Protein AF-0000000078757354 (afdb_homodimer)

Secondary structure (DSSP, 8-state):
---EEEEPHHHHHHHHTT-BSSPP-SSEEEEEHHHHHHHHT-TT--HHHHHHHHHHHTTSEEEP--HHHHHHHHHHHHHS---HHHHHHHHHHHHTT-EEE---HHHHHT-SS-EE---B-----/---EEEEPHHHHHHHHTT-BSSPP-SSEEEEEHHHHHHHHT-TT--HHHHHHHHHHHTTSEEEP--HHHHHHHHHHHHHS---HHHHHHHHHHHHTT-EEE---HHHHHT-SS-EE---B-----

Structure (mmCIF, N/CA/C/O backbone):
data_AF-0000000078757354-model_v1
#
loop_
_entity.id
_entity.type
_entity.pdbx_description
1 polymer 'PilT protein domain protein'
#
loop_
_atom_site.group_PDB
_atom_site.id
_atom_site.type_symbol
_atom_site.label_atom_id
_atom_site.label_alt_id
_atom_site.label_comp_id
_atom_site.label_asym_id
_atom_site.label_entity_id
_atom_site.label_seq_id
_atom_site.pdbx_PDB_ins_code
_atom_site.Cartn_x
_atom_site.Cartn_y
_atom_site.Cartn_z
_atom_site.occupancy
_atom_site.B_iso_or_equiv
_atom_site.auth_seq_id
_atom_site.auth_comp_id
_atom_site.auth_asym_id
_atom_site.auth_atom_id
_atom_site.pdbx_PDB_model_num
ATOM 1 N N . MET A 1 1 ? 14.766 -28.484 -2.125 1 50.84 1 MET A N 1
ATOM 2 C CA . MET A 1 1 ? 14.828 -27.156 -1.515 1 50.84 1 MET A CA 1
ATOM 3 C C . MET A 1 1 ? 13.492 -26.438 -1.641 1 50.84 1 MET A C 1
ATOM 5 O O . MET A 1 1 ? 12.945 -26.328 -2.74 1 50.84 1 MET A O 1
ATOM 9 N N . VAL A 1 2 ? 12.758 -26.375 -0.599 1 61.09 2 VAL A N 1
ATOM 10 C CA . VAL A 1 2 ? 11.391 -25.875 -0.657 1 61.09 2 VAL A CA 1
ATOM 11 C C . VAL A 1 2 ? 11.391 -24.422 -1.157 1 61.09 2 VAL A C 1
ATOM 13 O O . VAL A 1 2 ? 12.094 -23.578 -0.611 1 61.09 2 VAL A O 1
ATOM 16 N N . VAL A 1 3 ? 10.93 -24.359 -2.311 1 76.88 3 VAL A N 1
ATOM 17 C CA . VAL A 1 3 ? 10.922 -23.031 -2.939 1 76.88 3 VAL A CA 1
ATOM 18 C C . VAL A 1 3 ? 9.781 -22.203 -2.367 1 76.88 3 VAL A C 1
ATOM 20 O O . VAL A 1 3 ? 8.648 -22.672 -2.25 1 76.88 3 VAL A O 1
ATOM 23 N N . ASN A 1 4 ? 10.164 -21.156 -1.738 1 91.75 4 ASN A N 1
ATOM 24 C CA . ASN A 1 4 ? 9.156 -20.188 -1.33 1 91.75 4 ASN A CA 1
ATOM 25 C C . ASN A 1 4 ? 8.656 -19.375 -2.514 1 91.75 4 ASN A C 1
ATOM 27 O O . ASN A 1 4 ? 9.453 -18.781 -3.244 1 91.75 4 ASN A O 1
ATOM 31 N N . ASN A 1 5 ? 7.332 -19.438 -2.676 1 93.75 5 ASN A N 1
ATOM 32 C CA . ASN A 1 5 ? 6.723 -18.734 -3.801 1 93.75 5 ASN A CA 1
ATOM 33 C C . ASN A 1 5 ? 5.785 -17.641 -3.328 1 93.75 5 ASN A C 1
ATOM 35 O O . ASN A 1 5 ? 4.934 -17.859 -2.467 1 93.75 5 ASN A O 1
ATOM 39 N N . LEU A 1 6 ? 5.996 -16.469 -3.812 1 96.19 6 LEU A N 1
ATOM 40 C CA . LEU A 1 6 ? 5.062 -15.383 -3.561 1 96.19 6 LEU A CA 1
ATOM 41 C C . LEU A 1 6 ? 4.18 -15.133 -4.777 1 96.19 6 LEU A C 1
ATOM 43 O O . LEU A 1 6 ? 4.684 -14.898 -5.879 1 96.19 6 LEU A O 1
ATOM 47 N N . LYS A 1 7 ? 2.898 -15.242 -4.535 1 95.06 7 LYS A N 1
ATOM 48 C CA . LYS A 1 7 ? 1.962 -15 -5.629 1 95.06 7 LYS A CA 1
ATOM 49 C C . LYS A 1 7 ? 1.65 -13.508 -5.77 1 95.06 7 LYS A C 1
ATOM 51 O O . LYS A 1 7 ? 1.29 -12.852 -4.793 1 95.06 7 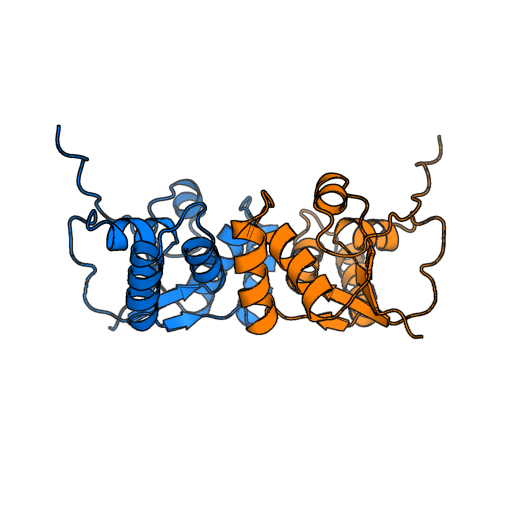LYS A O 1
ATOM 56 N N . ASP A 1 8 ? 1.853 -13.039 -6.973 1 94.38 8 ASP A N 1
ATOM 57 C CA . ASP A 1 8 ? 1.337 -11.703 -7.277 1 94.38 8 ASP A CA 1
ATOM 58 C C . ASP A 1 8 ? -0.188 -11.711 -7.355 1 94.38 8 ASP A C 1
ATOM 60 O O . ASP A 1 8 ? -0.805 -12.773 -7.449 1 94.38 8 ASP A O 1
ATOM 64 N N . THR A 1 9 ? -0.781 -10.617 -7.273 1 92.75 9 THR A N 1
ATOM 65 C CA . THR A 1 9 ? -2.232 -10.477 -7.234 1 92.75 9 THR A CA 1
ATOM 66 C C . THR A 1 9 ? -2.869 -11.125 -8.461 1 92.75 9 THR A C 1
ATOM 68 O O . THR A 1 9 ? -3.834 -11.883 -8.344 1 92.75 9 THR A O 1
ATOM 71 N N . ASN A 1 10 ? -2.271 -10.922 -9.633 1 86.62 10 ASN A N 1
ATOM 72 C CA . ASN A 1 10 ? -2.812 -11.477 -10.867 1 86.62 10 ASN A CA 1
ATOM 73 C C . ASN A 1 10 ? -2.816 -13 -10.844 1 86.62 10 ASN A C 1
ATOM 75 O O . ASN A 1 10 ? -3.77 -13.625 -11.305 1 86.62 10 ASN A O 1
ATOM 79 N N . ILE A 1 11 ? -1.773 -13.562 -10.32 1 90.31 11 ILE A N 1
ATOM 80 C CA . ILE A 1 11 ? -1.651 -15.016 -10.273 1 90.31 11 ILE A CA 1
ATOM 81 C C . ILE A 1 11 ? -2.709 -15.594 -9.336 1 90.31 11 ILE A C 1
ATOM 83 O O . ILE A 1 11 ? -3.318 -16.625 -9.633 1 90.31 11 ILE A O 1
ATOM 87 N N . ALA A 1 12 ? -2.926 -14.945 -8.219 1 90.5 12 ALA A N 1
ATOM 88 C CA . ALA A 1 12 ? -3.971 -15.375 -7.293 1 90.5 12 ALA A CA 1
ATOM 89 C C . ALA A 1 12 ? -5.344 -15.328 -7.953 1 90.5 12 ALA A C 1
ATOM 91 O O . ALA A 1 12 ? -6.16 -16.234 -7.77 1 90.5 12 ALA A O 1
ATOM 92 N N . ILE A 1 13 ? -5.613 -14.359 -8.742 1 86.75 13 ILE A N 1
ATOM 93 C CA . ILE A 1 13 ? -6.883 -14.203 -9.445 1 86.75 13 ILE A CA 1
ATOM 94 C C . ILE A 1 13 ? -7.055 -15.328 -10.461 1 86.75 13 ILE A C 1
ATOM 96 O O . ILE A 1 13 ? -8.117 -15.945 -10.539 1 86.75 13 ILE A O 1
ATOM 100 N N . TYR A 1 14 ? -5.992 -15.562 -11.242 1 86 14 TYR A N 1
ATOM 101 C CA . TYR A 1 14 ? -6.047 -16.641 -12.234 1 86 14 TYR A CA 1
ATOM 102 C C . TYR A 1 14 ? -6.324 -17.984 -11.562 1 86 14 TYR A C 1
ATOM 104 O O . TYR A 1 14 ? -7.062 -18.812 -12.102 1 86 14 TYR A O 1
ATOM 112 N N . GLN A 1 15 ? -5.723 -18.141 -10.398 1 86.25 15 GLN A N 1
ATOM 113 C CA . GLN A 1 15 ? -5.941 -19.375 -9.648 1 86.25 15 GLN A CA 1
ATOM 114 C C . GLN A 1 15 ? -7.398 -19.5 -9.211 1 86.25 15 GLN A C 1
ATOM 116 O O . GLN A 1 15 ? -7.996 -20.562 -9.32 1 86.25 15 GLN A O 1
ATOM 121 N N . LEU A 1 16 ? -7.949 -18.469 -8.805 1 85.75 16 LEU A N 1
ATOM 122 C CA . LEU A 1 16 ? -9.336 -18.453 -8.367 1 85.75 16 LEU A CA 1
ATOM 123 C C . LEU A 1 16 ? -10.281 -18.75 -9.531 1 85.75 16 LEU A C 1
ATOM 125 O O . LEU A 1 16 ? -11.328 -19.375 -9.344 1 85.75 16 LEU A O 1
ATOM 129 N N . GLN A 1 17 ? -9.852 -18.312 -10.711 1 83.75 17 GLN A N 1
ATOM 130 C CA . GLN A 1 17 ? -10.688 -18.5 -11.891 1 83.75 17 GLN A CA 1
ATOM 131 C C . GLN A 1 17 ? -10.383 -19.828 -12.57 1 83.75 17 GLN A C 1
ATOM 133 O O . GLN A 1 17 ? -10.914 -20.125 -13.648 1 83.75 17 GLN A O 1
ATOM 138 N N . ASN A 1 18 ? -9.523 -20.531 -11.992 1 83.62 18 ASN A N 1
ATOM 139 C CA . ASN A 1 18 ? -9.117 -21.812 -12.555 1 83.62 18 ASN A CA 1
ATOM 140 C C . ASN A 1 18 ? -8.555 -21.641 -13.969 1 83.62 18 ASN A C 1
ATOM 142 O O . ASN A 1 18 ? -8.906 -22.406 -14.867 1 83.62 18 ASN A O 1
ATOM 146 N N . ARG A 1 19 ? -7.812 -20.625 -14.086 1 83.19 19 ARG A N 1
ATOM 147 C CA . ARG A 1 19 ? -7.27 -20.312 -15.406 1 83.19 19 ARG A CA 1
ATOM 148 C C . ARG A 1 19 ? -5.793 -20.688 -15.492 1 83.19 19 ARG A C 1
ATOM 150 O O . ARG A 1 19 ? -5.188 -20.594 -16.562 1 83.19 19 ARG A O 1
ATOM 157 N N . LEU A 1 20 ? -5.25 -21.047 -14.406 1 82.81 20 LEU A N 1
ATOM 158 C CA . LEU A 1 20 ? -3.848 -21.453 -14.453 1 82.81 20 LEU A CA 1
ATOM 159 C C . LEU A 1 20 ? -3.701 -22.828 -15.094 1 82.81 20 LEU A C 1
ATOM 161 O O . LEU A 1 20 ? -4.465 -23.734 -14.781 1 82.81 20 LEU A O 1
ATOM 165 N N . VAL A 1 21 ? -2.855 -22.922 -16.141 1 75.56 21 VAL A N 1
ATOM 166 C CA . VAL A 1 21 ? -2.676 -24.172 -16.875 1 75.56 21 VAL A CA 1
ATOM 167 C C . VAL A 1 21 ? -2.045 -25.219 -15.977 1 75.56 21 VAL A C 1
ATOM 169 O O . VAL A 1 21 ? -2.504 -26.359 -15.93 1 75.56 21 VAL A O 1
ATOM 172 N N . ASN A 1 22 ? -0.796 -24.891 -15.422 1 66.25 22 ASN A N 1
ATOM 173 C CA . ASN A 1 22 ? -0.112 -25.859 -14.57 1 66.25 22 ASN A CA 1
ATOM 174 C C . ASN A 1 22 ? -0.31 -25.547 -13.094 1 66.25 22 ASN A C 1
ATOM 176 O O . ASN A 1 22 ? -0.393 -24.375 -12.703 1 66.25 22 ASN A O 1
ATOM 180 N N . GLN A 1 23 ? -0.557 -26.688 -12.461 1 63.66 23 GLN A N 1
ATOM 181 C CA . GLN A 1 23 ? -0.598 -26.531 -11.016 1 63.66 23 GLN A CA 1
ATOM 182 C C . GLN A 1 23 ? 0.731 -26.016 -10.477 1 63.66 23 GLN A C 1
ATOM 184 O O . GLN A 1 23 ? 1.795 -26.344 -11 1 63.66 23 GLN A O 1
ATOM 189 N N . LEU A 1 24 ? 0.505 -24.969 -9.719 1 65.56 24 LEU A N 1
ATOM 190 C CA . LEU A 1 24 ? 1.7 -24.422 -9.086 1 65.56 24 LEU A CA 1
ATOM 191 C C . LEU A 1 24 ? 2.488 -25.516 -8.383 1 65.56 24 LEU A C 1
ATOM 193 O O . LEU A 1 24 ? 1.901 -26.453 -7.84 1 65.56 24 LEU A O 1
ATOM 197 N N . SER A 1 25 ? 3.777 -25.656 -8.695 1 65.69 25 SER A N 1
ATOM 198 C CA . SER A 1 25 ? 4.691 -26.656 -8.141 1 65.69 25 SER A CA 1
ATOM 199 C C . SER A 1 25 ? 4.543 -26.766 -6.625 1 65.69 25 SER A C 1
ATOM 201 O O . SER A 1 25 ? 3.896 -25.906 -6.004 1 65.69 25 SER A O 1
ATOM 203 N N . GLU A 1 26 ? 5.16 -27.797 -6.152 1 73.25 26 GLU A N 1
ATOM 204 C CA . GLU A 1 26 ? 5.219 -28.016 -4.711 1 73.25 26 GLU A CA 1
ATOM 205 C C . GLU A 1 26 ? 6.082 -26.969 -4.023 1 73.25 26 GLU A C 1
ATOM 207 O O . GLU A 1 26 ? 7.062 -26.484 -4.598 1 73.25 26 GLU A O 1
ATOM 212 N N . GLY A 1 27 ? 5.574 -26.438 -3.025 1 84.75 27 GLY A N 1
ATOM 213 C CA . GLY A 1 27 ? 6.297 -25.469 -2.211 1 84.75 27 GLY A CA 1
ATOM 214 C C . GLY A 1 27 ? 5.395 -24.672 -1.293 1 84.75 27 GLY A C 1
ATOM 215 O O . GLY A 1 27 ? 4.23 -25.016 -1.101 1 84.75 27 GLY A O 1
ATOM 216 N N . ARG A 1 28 ? 6.043 -23.812 -0.613 1 91.69 28 ARG A N 1
ATOM 217 C CA . ARG A 1 28 ? 5.293 -22.891 0.237 1 91.69 28 ARG A CA 1
ATOM 218 C C . ARG A 1 28 ? 4.84 -21.672 -0.549 1 91.69 28 ARG A C 1
ATOM 220 O O . ARG A 1 28 ? 5.586 -21.141 -1.381 1 91.69 28 ARG A O 1
ATOM 227 N N . TYR A 1 29 ? 3.615 -21.344 -0.333 1 94 29 TYR A N 1
ATOM 228 C CA . TYR A 1 29 ? 3.059 -20.203 -1.062 1 94 29 TYR A CA 1
ATOM 229 C C . TYR A 1 29 ? 2.717 -19.062 -0.114 1 94 29 TYR A C 1
ATOM 231 O O . TYR A 1 29 ? 2.107 -19.281 0.937 1 94 29 TYR A O 1
ATOM 239 N N . PHE A 1 30 ? 3.186 -17.953 -0.524 1 96.5 30 PHE A N 1
ATOM 240 C CA . PHE A 1 30 ? 3.004 -16.734 0.252 1 96.5 30 PHE A CA 1
ATOM 241 C C . PHE A 1 30 ? 2.219 -15.695 -0.544 1 96.5 30 PHE A C 1
ATOM 243 O O . PHE A 1 30 ? 2.127 -15.789 -1.771 1 96.5 30 PHE A O 1
ATOM 250 N N . LEU A 1 31 ? 1.63 -14.797 0.147 1 97.31 31 LEU A N 1
ATOM 251 C CA . LEU A 1 31 ? 0.944 -13.641 -0.415 1 97.31 31 LEU A CA 1
ATOM 252 C C . LEU A 1 31 ? 1.2 -12.398 0.429 1 97.31 31 LEU A C 1
ATOM 254 O O . LEU A 1 31 ? 1.188 -12.461 1.66 1 97.31 31 LEU A O 1
ATOM 258 N N . SER A 1 32 ? 1.496 -11.336 -0.22 1 98.31 32 SER A N 1
ATOM 259 C CA . SER A 1 32 ? 1.657 -10.07 0.487 1 98.31 32 SER A CA 1
ATOM 260 C C . SER A 1 32 ? 0.332 -9.586 1.065 1 98.31 32 SER A C 1
ATOM 262 O O . SER A 1 32 ? -0.72 -9.75 0.444 1 98.31 32 SER A O 1
ATOM 264 N N . VAL A 1 33 ? 0.37 -8.945 2.189 1 98.31 33 VAL A N 1
ATOM 265 C CA . VAL A 1 33 ? -0.819 -8.32 2.764 1 98.31 33 VAL A CA 1
ATOM 266 C C . VAL A 1 33 ? -1.437 -7.355 1.755 1 98.31 33 VAL A C 1
ATOM 268 O O . VAL A 1 33 ? -2.658 -7.195 1.704 1 98.31 33 VAL A O 1
ATOM 271 N N . ILE A 1 34 ? -0.643 -6.789 0.901 1 98.25 34 ILE A N 1
ATOM 272 C CA . ILE A 1 34 ? -1.107 -5.863 -0.129 1 98.25 34 ILE A CA 1
ATOM 273 C C . ILE A 1 34 ? -1.985 -6.609 -1.132 1 98.25 34 ILE A C 1
ATOM 275 O O . ILE A 1 34 ? -3.07 -6.141 -1.484 1 98.25 34 ILE A O 1
ATOM 279 N N . SER A 1 35 ? -1.534 -7.773 -1.567 1 97.56 35 SER A N 1
ATOM 280 C CA . SER A 1 35 ? -2.299 -8.594 -2.5 1 97.56 35 SER A CA 1
ATOM 281 C C . SER A 1 35 ? -3.588 -9.102 -1.859 1 97.56 35 SER A C 1
ATOM 283 O O . SER A 1 35 ? -4.613 -9.219 -2.529 1 97.56 35 SER A O 1
ATOM 285 N N . GLU A 1 36 ? -3.486 -9.445 -0.585 1 97.69 36 GLU A N 1
ATOM 286 C CA . GLU A 1 36 ? -4.688 -9.844 0.141 1 97.69 36 GLU A CA 1
ATOM 287 C C . GLU A 1 36 ? -5.754 -8.758 0.089 1 97.69 36 GLU A C 1
ATOM 289 O O . GLU A 1 36 ? -6.918 -9.031 -0.206 1 97.69 36 GLU A O 1
ATOM 294 N N . ILE A 1 37 ? -5.309 -7.535 0.374 1 97.81 37 ILE A N 1
ATOM 295 C CA . ILE A 1 37 ? -6.227 -6.402 0.359 1 97.81 37 ILE A CA 1
ATOM 296 C C . ILE A 1 37 ? -6.824 -6.242 -1.036 1 97.81 37 ILE A C 1
ATOM 298 O O . ILE A 1 37 ? -8.039 -6.09 -1.182 1 97.81 37 ILE A O 1
ATOM 302 N N . GLU A 1 38 ? -6.016 -6.316 -2.043 1 96.06 38 GLU A N 1
ATOM 303 C CA . GLU A 1 38 ? -6.453 -6.125 -3.422 1 96.06 38 GLU A CA 1
ATOM 304 C C . GLU A 1 38 ? -7.477 -7.18 -3.83 1 96.06 38 GLU A C 1
ATOM 306 O O . GLU A 1 38 ? -8.477 -6.863 -4.477 1 96.06 38 GLU A O 1
ATOM 311 N N . LEU A 1 39 ? -7.246 -8.367 -3.449 1 95.75 39 LEU A N 1
ATOM 312 C CA . LEU A 1 39 ? -8.141 -9.469 -3.805 1 95.75 39 LEU A CA 1
ATOM 313 C C . LEU A 1 39 ? -9.508 -9.289 -3.146 1 95.75 39 LEU A C 1
ATOM 315 O O . LEU A 1 39 ? -10.539 -9.477 -3.791 1 95.75 39 LEU A O 1
ATOM 319 N N . LEU A 1 40 ? -9.461 -8.891 -1.899 1 96.44 40 LEU A N 1
ATOM 320 C CA . LEU A 1 40 ? -10.703 -8.805 -1.134 1 96.44 40 LEU A CA 1
ATOM 321 C C . LEU A 1 40 ? -11.43 -7.496 -1.432 1 96.44 40 LEU A C 1
ATOM 323 O O . LEU A 1 40 ? -12.617 -7.355 -1.109 1 96.44 40 LEU A O 1
ATOM 327 N N . ALA A 1 41 ? -10.703 -6.586 -2.072 1 95.19 41 ALA A N 1
ATOM 328 C CA . ALA A 1 41 ? -11.289 -5.273 -2.338 1 95.19 41 ALA A CA 1
ATOM 329 C C . ALA A 1 41 ? -11.836 -5.191 -3.76 1 95.19 41 ALA A C 1
ATOM 331 O O . ALA A 1 41 ? -12.344 -4.148 -4.18 1 95.19 41 ALA A O 1
ATOM 332 N N . TYR A 1 42 ? -11.773 -6.211 -4.562 1 89.75 42 TYR A N 1
ATOM 333 C CA . TYR A 1 42 ? -12.281 -6.195 -5.93 1 89.75 42 TYR A CA 1
ATOM 334 C C . TYR A 1 42 ? -13.734 -5.738 -5.969 1 89.75 42 TYR A C 1
ATOM 336 O O . TYR A 1 42 ? -14.57 -6.242 -5.215 1 89.75 42 TYR A O 1
ATOM 344 N N . PRO A 1 43 ? -13.906 -4.801 -6.836 1 85.56 43 PRO A N 1
ATOM 345 C CA . PRO A 1 43 ? -15.273 -4.281 -6.895 1 85.56 43 PRO A CA 1
ATOM 346 C C . PRO A 1 43 ? -16.281 -5.32 -7.383 1 85.56 43 PRO A C 1
ATOM 348 O O . PRO A 1 43 ? -15.977 -6.098 -8.289 1 85.56 43 PRO A O 1
ATOM 351 N N . GLY A 1 44 ? -17.453 -5.352 -6.719 1 86.56 44 GLY A N 1
ATOM 352 C CA . GLY A 1 44 ? -18.562 -6.176 -7.188 1 86.56 44 GLY A CA 1
ATOM 353 C C . GLY A 1 44 ? -18.406 -7.637 -6.812 1 86.56 44 GLY A C 1
ATOM 354 O O . GLY A 1 44 ? -19.062 -8.5 -7.398 1 86.56 44 GLY A O 1
ATOM 355 N N . LEU A 1 45 ? -17.594 -7.926 -5.902 1 89.25 45 LEU A N 1
ATOM 356 C CA . LEU A 1 45 ? -17.438 -9.305 -5.453 1 89.25 45 LEU A CA 1
ATOM 357 C C . LEU A 1 45 ? -18.75 -9.852 -4.887 1 89.25 45 LEU A C 1
ATOM 359 O O . LEU A 1 45 ? -19.359 -9.227 -4.016 1 89.25 45 LEU A O 1
ATOM 363 N N . THR A 1 46 ? -19.109 -10.961 -5.457 1 91.81 46 THR A N 1
ATOM 364 C CA . THR A 1 46 ? -20.234 -11.664 -4.875 1 91.81 46 THR A CA 1
ATOM 365 C C . THR A 1 46 ? -19.828 -12.383 -3.588 1 91.81 46 THR A C 1
ATOM 367 O O . THR A 1 46 ? -18.641 -12.531 -3.311 1 91.81 46 THR A O 1
ATOM 370 N N . LYS A 1 47 ? -20.844 -12.742 -2.863 1 93.75 47 LYS A N 1
ATOM 371 C CA . LYS A 1 47 ? -20.562 -13.492 -1.639 1 93.75 47 LYS A CA 1
ATOM 372 C C . LYS A 1 47 ? -19.781 -14.773 -1.938 1 93.75 47 LYS A C 1
ATOM 374 O O . LYS A 1 47 ? -18.875 -15.141 -1.196 1 93.75 47 LYS A O 1
ATOM 379 N N . THR A 1 48 ? -20.141 -15.383 -2.979 1 94.12 48 THR A N 1
ATOM 380 C CA . THR A 1 48 ? -19.484 -16.625 -3.371 1 94.12 48 THR A CA 1
ATOM 381 C C . THR A 1 48 ? -18.031 -16.359 -3.758 1 94.12 48 THR A C 1
ATOM 383 O O . THR A 1 48 ? -17.125 -17.109 -3.357 1 94.12 48 THR A O 1
ATOM 386 N N . GLU A 1 49 ? -17.844 -15.328 -4.508 1 92.12 49 GLU A N 1
ATOM 387 C CA . GLU A 1 49 ? -16.484 -14.969 -4.906 1 92.12 49 GLU A CA 1
ATOM 388 C C . GLU A 1 49 ? -15.617 -14.633 -3.691 1 92.12 49 GLU A C 1
ATOM 390 O O . GLU A 1 49 ? -14.461 -15.039 -3.617 1 92.12 49 GLU A O 1
ATOM 395 N N . GLU A 1 50 ? -16.203 -13.906 -2.807 1 94.25 50 GLU A N 1
ATOM 396 C CA . GLU A 1 50 ? -15.484 -13.547 -1.586 1 94.25 50 GLU A CA 1
ATOM 397 C C . GLU A 1 50 ? -15.102 -14.789 -0.788 1 94.25 50 GLU A C 1
ATOM 399 O O . GLU A 1 50 ? -13.992 -14.883 -0.261 1 94.25 50 GLU A O 1
ATOM 404 N N . GLN A 1 51 ? -16.047 -15.688 -0.718 1 95.12 51 GLN A N 1
ATOM 405 C CA . GLN A 1 51 ? -15.789 -16.938 0.004 1 95.12 51 GLN A CA 1
ATOM 406 C C . GLN A 1 51 ? -14.68 -17.734 -0.667 1 95.12 51 GLN A C 1
ATOM 408 O O . GLN A 1 51 ? -13.836 -18.328 0.011 1 95.12 51 GLN A O 1
ATOM 413 N N . ASN A 1 52 ? -14.695 -17.75 -1.949 1 94.38 52 ASN A N 1
ATOM 414 C CA . ASN A 1 52 ? -13.641 -18.438 -2.693 1 94.38 52 ASN A CA 1
ATOM 415 C C . ASN A 1 52 ? -12.281 -17.797 -2.441 1 94.38 52 ASN A C 1
ATOM 417 O O . ASN A 1 52 ? -11.281 -18.516 -2.297 1 94.38 52 ASN A O 1
ATOM 421 N N . ILE A 1 53 ? -12.289 -16.531 -2.389 1 95.19 53 ILE A N 1
ATOM 422 C CA . ILE A 1 53 ? -11.047 -15.812 -2.117 1 95.19 53 ILE A CA 1
ATOM 423 C C . ILE A 1 53 ? -10.547 -16.156 -0.715 1 95.19 53 ILE A C 1
ATOM 425 O O . ILE A 1 53 ? -9.375 -16.469 -0.528 1 95.19 53 ILE A O 1
ATOM 429 N N . LYS A 1 54 ? -11.422 -16.125 0.219 1 95.5 54 LYS A N 1
ATOM 430 C CA . LYS A 1 54 ? -11.055 -16.406 1.604 1 95.5 54 LYS A CA 1
ATOM 431 C C . LYS A 1 54 ? -10.516 -17.828 1.747 1 95.5 54 LYS A C 1
ATOM 433 O O . LYS A 1 54 ? -9.578 -18.062 2.512 1 95.5 54 LYS A O 1
ATOM 438 N N . MET A 1 55 ? -11.141 -18.719 1.032 1 94.88 55 MET A N 1
ATOM 439 C CA . MET A 1 55 ? -10.68 -20.094 1.057 1 94.88 55 MET A CA 1
ATOM 440 C C . MET A 1 55 ? -9.266 -20.203 0.49 1 94.88 55 MET A C 1
ATOM 442 O O . MET A 1 55 ? -8.422 -20.922 1.033 1 94.88 55 MET A O 1
ATOM 446 N N . LEU A 1 56 ? -9.016 -19.516 -0.577 1 93.12 56 LEU A N 1
ATOM 447 C CA . LEU A 1 56 ? -7.672 -19.469 -1.152 1 93.12 56 LEU A CA 1
ATOM 448 C C . LEU A 1 56 ? -6.672 -18.891 -0.165 1 93.12 56 LEU A C 1
ATOM 450 O O . LEU A 1 56 ? -5.578 -19.422 0.016 1 93.12 56 LEU A O 1
ATOM 454 N N . LEU A 1 57 ? -7.035 -17.797 0.493 1 95.44 57 LEU A N 1
ATOM 455 C CA . LEU A 1 57 ? -6.152 -17.094 1.418 1 95.44 57 LEU A CA 1
ATOM 456 C C . LEU A 1 57 ? -5.754 -17.984 2.582 1 95.44 57 LEU A C 1
ATOM 458 O O . LEU A 1 57 ? -4.652 -17.859 3.121 1 95.44 57 LEU A O 1
ATOM 462 N N . LYS A 1 58 ? -6.664 -18.938 2.914 1 94.56 58 LYS A N 1
ATOM 463 C CA . LYS A 1 58 ? -6.395 -19.859 4.016 1 94.56 58 LYS A CA 1
ATOM 464 C C . LYS A 1 58 ? -5.277 -20.828 3.656 1 94.56 58 LYS A C 1
ATOM 466 O O . LYS A 1 58 ? -4.668 -21.438 4.543 1 94.56 58 LYS A O 1
ATOM 471 N N . THR A 1 59 ? -5 -20.969 2.387 1 91.69 59 THR A N 1
ATOM 472 C CA . THR A 1 59 ? -3.982 -21.922 1.939 1 91.69 59 THR A CA 1
ATOM 473 C C . THR A 1 59 ? -2.639 -21.219 1.762 1 91.69 59 THR A C 1
ATOM 475 O O . THR A 1 59 ? -1.637 -21.859 1.436 1 91.69 59 THR A O 1
ATOM 478 N N . LEU A 1 60 ? -2.57 -19.938 2.018 1 94.31 60 LEU A N 1
ATOM 479 C CA . LEU A 1 60 ? -1.375 -19.141 1.799 1 94.31 60 LEU A CA 1
ATOM 480 C C . LEU A 1 60 ? -0.867 -18.547 3.111 1 94.31 60 LEU A C 1
ATOM 482 O O . LEU A 1 60 ? -1.648 -18.312 4.035 1 94.31 60 LEU A O 1
ATOM 486 N N . ASP A 1 61 ? 0.355 -18.391 3.207 1 96.19 61 ASP A N 1
ATOM 487 C CA . ASP A 1 61 ? 0.924 -17.594 4.285 1 96.19 61 ASP A CA 1
ATOM 488 C C . ASP A 1 61 ? 0.95 -16.109 3.916 1 96.19 61 ASP A C 1
ATOM 490 O O . ASP A 1 61 ? 1.68 -15.703 3.01 1 96.19 61 ASP A O 1
ATOM 494 N N . ILE A 1 62 ? 0.209 -15.305 4.617 1 97.5 62 ILE A N 1
ATOM 495 C CA . ILE A 1 62 ? 0.134 -13.875 4.332 1 97.5 62 ILE A CA 1
ATOM 496 C C . ILE A 1 62 ? 1.3 -13.156 5.004 1 97.5 62 ILE A C 1
ATOM 498 O O . ILE A 1 62 ? 1.501 -13.273 6.211 1 97.5 62 ILE A O 1
ATOM 502 N N . VAL A 1 63 ? 2.062 -12.453 4.305 1 97.81 63 VAL A N 1
ATOM 503 C CA . VAL A 1 63 ? 3.215 -11.719 4.82 1 97.81 63 VAL A CA 1
ATOM 504 C C . VAL A 1 63 ? 2.822 -10.266 5.098 1 97.81 63 VAL A C 1
ATOM 506 O O . VAL A 1 63 ? 2.398 -9.547 4.191 1 97.81 63 VAL A O 1
ATOM 509 N N . PRO A 1 64 ? 2.971 -9.867 6.336 1 97.88 64 PRO A N 1
ATOM 510 C CA . PRO A 1 64 ? 2.627 -8.484 6.668 1 97.88 64 PRO A CA 1
ATOM 511 C C . PRO A 1 64 ? 3.666 -7.484 6.176 1 97.88 64 PRO A C 1
ATOM 513 O O . PRO A 1 64 ? 4.746 -7.879 5.727 1 97.88 64 PRO A O 1
ATOM 516 N N . LEU A 1 65 ? 3.279 -6.219 6.176 1 98.31 65 LEU A N 1
ATOM 517 C CA . LEU A 1 65 ? 4.227 -5.137 5.926 1 98.31 65 LEU A CA 1
ATOM 518 C C . LEU A 1 65 ? 5.121 -4.902 7.141 1 98.31 65 LEU A C 1
ATOM 520 O O . LEU A 1 65 ? 4.902 -3.963 7.906 1 98.31 65 LEU A O 1
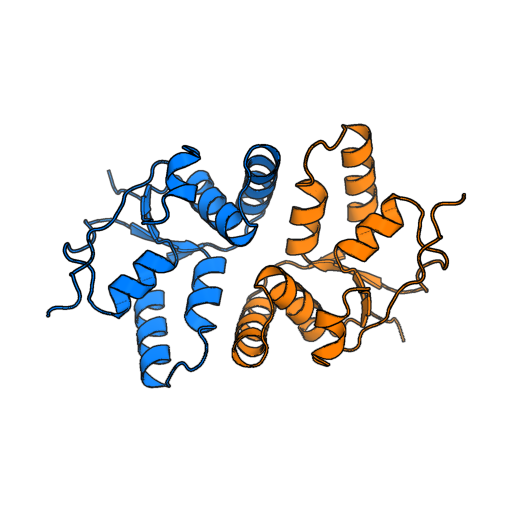ATOM 524 N N . SER A 1 66 ? 6.129 -5.734 7.258 1 97.62 66 SER A N 1
ATOM 525 C CA . SER A 1 66 ? 7.074 -5.66 8.367 1 97.62 66 SER A CA 1
ATOM 526 C C . SER A 1 66 ? 8.086 -4.535 8.156 1 97.62 66 SER A C 1
ATOM 528 O O . SER A 1 66 ? 8.133 -3.93 7.086 1 97.62 66 SER A O 1
ATOM 530 N N . GLU A 1 67 ? 8.859 -4.273 9.211 1 97.62 67 GLU A N 1
ATOM 531 C CA . GLU A 1 67 ? 9.906 -3.262 9.109 1 97.62 67 GLU A CA 1
ATOM 532 C 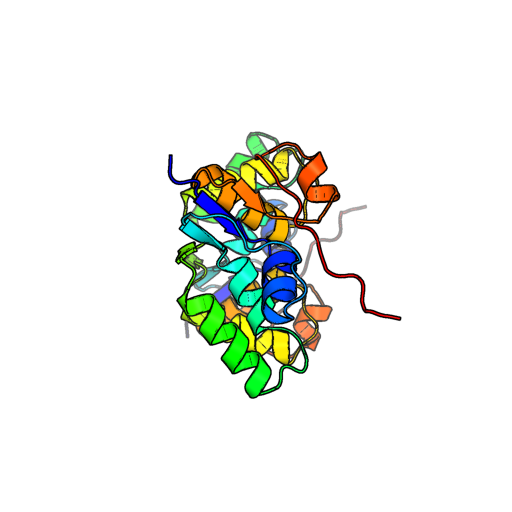C . GLU A 1 67 ? 10.914 -3.617 8.016 1 97.62 67 GLU A C 1
ATOM 534 O O . GLU A 1 67 ? 11.383 -2.74 7.293 1 97.62 67 GLU A O 1
ATOM 539 N N . ALA A 1 68 ? 11.242 -4.91 7.949 1 98.44 68 ALA A N 1
ATOM 540 C CA . ALA A 1 68 ? 12.172 -5.367 6.918 1 98.44 68 ALA A CA 1
ATOM 541 C C . ALA A 1 68 ? 11.602 -5.133 5.523 1 98.44 68 ALA A C 1
ATOM 543 O O . ALA A 1 68 ? 12.305 -4.656 4.629 1 98.44 68 ALA A O 1
ATOM 544 N N . VAL A 1 69 ? 10.328 -5.445 5.332 1 98.56 69 VAL A N 1
ATOM 545 C CA . VAL A 1 69 ? 9.672 -5.258 4.043 1 98.56 69 VAL A CA 1
ATOM 546 C C . VAL A 1 69 ? 9.578 -3.766 3.727 1 98.56 69 VAL A C 1
ATOM 548 O O . VAL A 1 69 ? 9.812 -3.35 2.59 1 98.56 69 VAL A O 1
ATOM 551 N N . LYS A 1 70 ? 9.297 -2.975 4.719 1 98.38 70 LYS A N 1
ATOM 552 C CA . LYS A 1 70 ? 9.219 -1.524 4.555 1 98.38 70 LYS A CA 1
ATOM 553 C C . LYS A 1 70 ? 10.555 -0.958 4.074 1 98.38 70 LYS A C 1
ATOM 555 O O . LYS A 1 70 ? 10.602 -0.219 3.088 1 98.38 70 LYS A O 1
ATOM 560 N N . SER A 1 71 ? 11.617 -1.335 4.758 1 98.06 71 SER A N 1
ATOM 561 C CA . SER A 1 71 ? 12.945 -0.838 4.418 1 98.06 71 SER A CA 1
ATOM 562 C C . SER A 1 71 ? 13.336 -1.238 3 1 98.06 71 SER A C 1
ATOM 564 O O . SER A 1 71 ? 13.867 -0.423 2.242 1 98.06 71 SER A O 1
ATOM 566 N N . GLU A 1 72 ? 13.062 -2.449 2.678 1 98.38 72 GLU A N 1
ATOM 567 C CA . GLU A 1 72 ? 13.383 -2.924 1.336 1 98.38 72 GLU A CA 1
ATOM 568 C C . GLU A 1 72 ? 12.539 -2.217 0.282 1 98.38 72 GLU A C 1
ATOM 570 O O . GLU A 1 72 ? 13.016 -1.941 -0.821 1 98.38 72 GLU A O 1
ATOM 575 N N . THR A 1 73 ? 11.258 -1.949 0.59 1 98.56 73 THR A N 1
ATOM 576 C CA . THR A 1 73 ? 10.383 -1.22 -0.32 1 98.56 73 THR A CA 1
ATOM 577 C C . THR A 1 73 ? 10.961 0.155 -0.642 1 98.56 73 THR A C 1
ATOM 579 O O . THR A 1 73 ? 11 0.563 -1.805 1 98.56 73 THR A O 1
ATOM 582 N N . ILE A 1 74 ? 11.422 0.811 0.39 1 97.88 74 ILE A N 1
ATOM 583 C CA . ILE A 1 74 ? 12.008 2.137 0.224 1 97.88 74 ILE A CA 1
ATOM 584 C C . ILE A 1 74 ? 13.219 2.055 -0.704 1 97.88 74 ILE A C 1
ATOM 586 O O . ILE A 1 74 ? 13.344 2.842 -1.645 1 97.88 74 ILE A O 1
ATOM 590 N N . ALA A 1 75 ? 14.062 1.082 -0.482 1 97.19 75 ALA A N 1
ATOM 591 C CA . ALA A 1 75 ? 15.258 0.901 -1.302 1 97.19 75 ALA A CA 1
ATOM 592 C C . ALA A 1 75 ? 14.883 0.635 -2.758 1 97.19 75 ALA A C 1
ATOM 594 O O . ALA A 1 75 ? 15.492 1.197 -3.672 1 97.19 75 ALA A O 1
ATOM 595 N N . ILE A 1 76 ? 13.93 -0.183 -2.982 1 97.69 76 ILE A N 1
ATOM 596 C CA . ILE A 1 76 ? 13.484 -0.558 -4.324 1 97.69 76 ILE A CA 1
ATOM 597 C C . ILE A 1 76 ? 12.906 0.662 -5.035 1 97.69 76 ILE A C 1
ATOM 599 O O . ILE A 1 76 ? 13.227 0.917 -6.199 1 97.69 76 ILE A O 1
ATOM 603 N N . LYS A 1 77 ? 12.109 1.409 -4.355 1 96.5 77 LYS A N 1
ATOM 604 C CA . LYS A 1 77 ? 11.445 2.561 -4.957 1 96.5 77 LYS A CA 1
ATOM 605 C C . LYS A 1 77 ? 12.453 3.652 -5.312 1 96.5 77 LYS A C 1
ATOM 607 O O . LYS A 1 77 ? 12.242 4.41 -6.262 1 96.5 77 LYS A O 1
ATOM 612 N N . ARG A 1 78 ? 13.539 3.721 -4.586 1 95 78 ARG A N 1
ATOM 613 C CA . ARG A 1 78 ? 14.57 4.711 -4.871 1 95 78 ARG A CA 1
ATOM 614 C C . ARG A 1 78 ? 15.312 4.379 -6.164 1 95 78 ARG A C 1
ATOM 616 O O . ARG A 1 78 ? 15.844 5.27 -6.832 1 95 78 ARG A O 1
ATOM 623 N N . LYS A 1 79 ? 15.273 3.146 -6.535 1 94.5 79 LYS A N 1
ATOM 624 C CA . LYS A 1 79 ? 16.109 2.689 -7.645 1 94.5 79 LYS A CA 1
ATOM 625 C C . LYS A 1 79 ? 15.258 2.332 -8.859 1 94.5 79 LYS A C 1
ATOM 627 O O . LYS A 1 79 ? 15.75 2.334 -9.992 1 94.5 79 LYS A O 1
ATOM 632 N N . HIS A 1 80 ? 14 1.992 -8.594 1 94.5 80 HIS A N 1
ATOM 633 C CA . HIS A 1 80 ? 13.148 1.484 -9.664 1 94.5 80 HIS A CA 1
ATOM 634 C C . HIS A 1 80 ? 11.836 2.262 -9.742 1 94.5 80 HIS A C 1
ATOM 636 O O . HIS A 1 80 ? 11.344 2.76 -8.727 1 94.5 80 HIS A O 1
ATOM 642 N N . GLN A 1 81 ? 11.312 2.336 -10.922 1 91 81 GLN A N 1
ATOM 643 C CA . GLN A 1 81 ? 10.039 3.012 -11.148 1 91 81 GLN A CA 1
ATOM 644 C C . GLN A 1 81 ? 8.867 2.039 -11.039 1 91 81 GLN A C 1
ATOM 646 O O . GLN A 1 81 ? 8.25 1.688 -12.047 1 91 81 GLN A O 1
ATOM 651 N N . LEU A 1 82 ? 8.477 1.699 -9.828 1 94.81 82 LEU A N 1
ATOM 652 C CA . LEU A 1 82 ? 7.332 0.841 -9.539 1 94.81 82 LEU A CA 1
ATOM 653 C C . LEU A 1 82 ? 6.281 1.59 -8.727 1 94.81 82 LEU A C 1
ATOM 655 O O . LEU A 1 82 ? 6.617 2.467 -7.926 1 94.81 82 LEU A O 1
ATOM 659 N N . LYS A 1 83 ? 5.102 1.196 -8.953 1 95.12 83 LYS A N 1
ATOM 660 C CA . LYS A 1 83 ? 4.062 1.687 -8.055 1 95.12 83 LYS A CA 1
ATOM 661 C C . LYS A 1 83 ? 4.246 1.126 -6.645 1 95.12 83 LYS A C 1
ATOM 663 O O . LYS A 1 83 ? 4.816 0.049 -6.469 1 95.12 83 LYS A O 1
ATOM 668 N N . LEU A 1 84 ? 3.783 1.872 -5.707 1 96.75 84 LEU A N 1
ATOM 669 C CA . LEU A 1 84 ? 4.031 1.525 -4.312 1 96.75 84 LEU A CA 1
ATOM 670 C C . LEU A 1 84 ? 3.529 0.12 -4.004 1 96.75 84 LEU A C 1
ATOM 672 O O . LEU A 1 84 ? 4.262 -0.696 -3.441 1 96.75 84 LEU A O 1
ATOM 676 N N . PRO A 1 85 ? 2.285 -0.309 -4.398 1 97.25 85 PRO A N 1
ATOM 677 C CA . PRO A 1 85 ? 1.847 -1.678 -4.117 1 97.25 85 PRO A CA 1
ATOM 678 C C . PRO A 1 85 ? 2.752 -2.73 -4.754 1 97.25 85 PRO A C 1
ATOM 680 O O . PRO A 1 85 ? 3.113 -3.713 -4.102 1 97.25 85 PRO A O 1
ATOM 683 N N . ASP A 1 86 ? 3.164 -2.471 -5.926 1 96.88 86 ASP A N 1
ATOM 684 C CA . ASP A 1 86 ? 4.055 -3.395 -6.621 1 96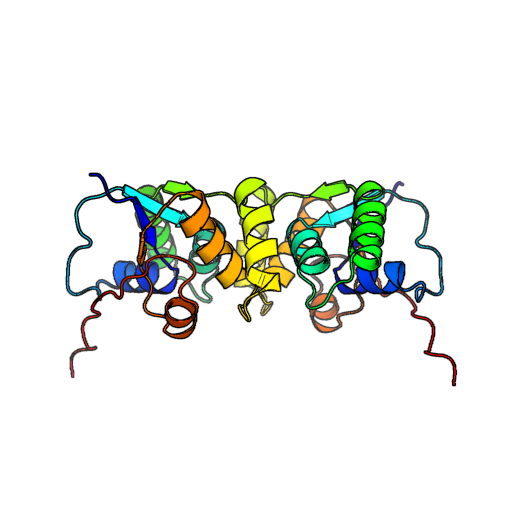.88 86 ASP A CA 1
ATOM 685 C C . ASP A 1 86 ? 5.41 -3.484 -5.926 1 96.88 86 ASP A C 1
ATOM 687 O O . ASP A 1 86 ? 5.973 -4.574 -5.789 1 96.88 86 ASP A O 1
ATOM 691 N N . ALA A 1 87 ? 5.887 -2.33 -5.512 1 97.94 87 ALA A N 1
ATOM 692 C CA . ALA A 1 87 ? 7.176 -2.291 -4.828 1 97.94 87 ALA A CA 1
ATOM 693 C C . ALA A 1 87 ? 7.125 -3.078 -3.52 1 97.94 87 ALA A C 1
ATOM 695 O O . ALA A 1 87 ? 8.086 -3.756 -3.158 1 97.94 87 ALA A O 1
ATOM 696 N N . ILE A 1 88 ? 6.008 -2.977 -2.834 1 98.44 88 ILE A N 1
ATOM 697 C CA . ILE A 1 88 ? 5.859 -3.705 -1.581 1 98.44 88 ILE A CA 1
ATOM 698 C C . ILE A 1 88 ? 5.84 -5.207 -1.856 1 98.44 88 ILE A C 1
ATOM 700 O O . ILE A 1 88 ? 6.445 -5.988 -1.12 1 98.44 88 ILE A O 1
ATOM 704 N N . ILE A 1 89 ? 5.172 -5.57 -2.91 1 98.19 89 ILE A N 1
ATOM 705 C CA . ILE A 1 89 ? 5.082 -6.984 -3.262 1 98.19 89 ILE A CA 1
ATOM 706 C C . ILE A 1 89 ? 6.465 -7.516 -3.627 1 98.19 89 ILE A C 1
ATOM 708 O O . ILE A 1 89 ? 6.875 -8.578 -3.15 1 98.19 89 ILE A O 1
ATOM 712 N N . VAL A 1 90 ? 7.191 -6.781 -4.41 1 98.06 90 VAL A N 1
ATOM 713 C CA . VAL A 1 90 ? 8.539 -7.176 -4.805 1 98.06 90 VAL A CA 1
ATOM 714 C C . VAL A 1 90 ? 9.445 -7.223 -3.574 1 98.06 90 VAL A C 1
ATOM 716 O O . VAL A 1 90 ? 10.219 -8.164 -3.402 1 98.06 90 VAL A O 1
ATOM 719 N N . ALA A 1 91 ? 9.344 -6.223 -2.701 1 98.56 91 ALA A N 1
ATOM 720 C CA . ALA A 1 91 ? 10.117 -6.188 -1.464 1 98.56 91 ALA A CA 1
ATOM 721 C C . ALA A 1 91 ? 9.812 -7.402 -0.591 1 98.56 91 ALA A C 1
ATOM 723 O O . ALA A 1 91 ? 10.711 -7.969 0.037 1 98.56 91 ALA A O 1
ATOM 724 N N . THR A 1 92 ? 8.539 -7.75 -0.557 1 98.44 92 THR A N 1
ATOM 725 C CA . THR A 1 92 ? 8.125 -8.922 0.208 1 98.44 92 THR A CA 1
ATOM 726 C C . THR A 1 92 ? 8.812 -10.18 -0.312 1 98.44 92 THR A C 1
ATOM 728 O O . THR A 1 92 ? 9.359 -10.969 0.468 1 98.44 92 THR A O 1
ATOM 731 N N . ALA A 1 93 ? 8.797 -10.312 -1.617 1 97.88 93 ALA A N 1
ATOM 732 C CA . ALA A 1 93 ? 9.453 -11.469 -2.225 1 97.88 93 ALA A CA 1
ATOM 733 C C . ALA A 1 93 ? 10.945 -11.477 -1.908 1 97.88 93 ALA A C 1
ATOM 735 O O . ALA A 1 93 ? 11.516 -12.523 -1.589 1 97.88 93 ALA A O 1
ATOM 736 N N . LYS A 1 94 ? 11.586 -10.391 -1.956 1 97.88 94 LYS A N 1
ATOM 737 C CA . LYS A 1 94 ? 13.023 -10.281 -1.743 1 97.88 94 LYS A CA 1
ATOM 738 C C . LYS A 1 94 ? 13.391 -10.586 -0.295 1 97.88 94 LYS A C 1
ATOM 740 O O . LYS A 1 94 ? 14.297 -11.391 -0.036 1 97.88 94 LYS A O 1
ATOM 745 N N . VAL A 1 95 ? 12.688 -10 0.642 1 97.81 95 VAL A N 1
ATOM 746 C CA . VAL A 1 95 ? 12.969 -10.141 2.066 1 97.81 95 VAL A CA 1
ATOM 747 C C . VAL A 1 95 ? 12.789 -11.602 2.482 1 97.81 95 VAL A C 1
ATOM 749 O O . VAL A 1 95 ? 13.562 -12.125 3.289 1 97.81 95 VAL A O 1
ATOM 752 N N . HIS A 1 96 ? 11.797 -12.25 1.88 1 96.81 96 HIS A N 1
ATOM 753 C CA . HIS A 1 96 ? 11.477 -13.609 2.293 1 96.81 96 HIS A CA 1
ATOM 754 C C . HIS A 1 96 ? 12.078 -14.633 1.332 1 96.81 96 HIS A C 1
ATOM 756 O O . HIS A 1 96 ? 11.758 -15.82 1.405 1 96.81 96 HIS A O 1
ATOM 762 N N . LYS A 1 97 ? 12.883 -14.156 0.414 1 95.19 97 LYS A N 1
ATOM 763 C CA . LYS A 1 97 ? 13.594 -15 -0.542 1 95.19 97 LYS A CA 1
ATOM 764 C C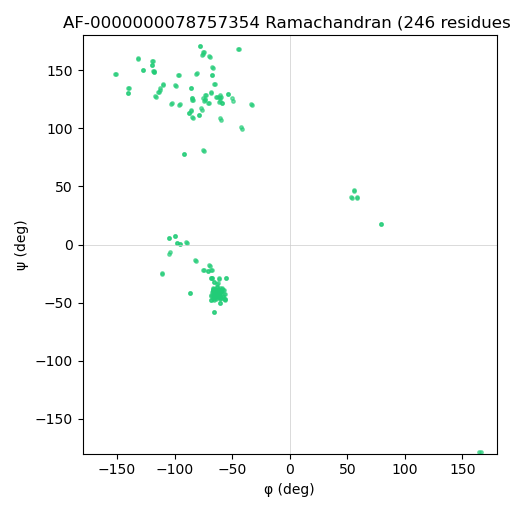 . LYS A 1 97 ? 12.625 -15.891 -1.317 1 95.19 97 LYS A C 1
ATOM 766 O O . LYS A 1 97 ? 12.836 -17.109 -1.424 1 95.19 97 LYS A O 1
ATOM 771 N N . CYS A 1 98 ? 11.609 -15.289 -1.762 1 95.75 98 CYS A N 1
ATOM 772 C CA . CYS A 1 98 ? 10.594 -16 -2.529 1 95.75 98 CYS A CA 1
ATOM 773 C C . CYS A 1 98 ? 10.82 -15.836 -4.027 1 95.75 98 CYS A C 1
ATOM 775 O O . CYS A 1 98 ? 11.297 -14.789 -4.473 1 95.75 98 CYS A O 1
ATOM 777 N N . LEU A 1 99 ? 10.5 -16.875 -4.754 1 94.94 99 LEU A N 1
ATOM 778 C CA . LEU A 1 99 ? 10.234 -16.734 -6.18 1 94.94 99 LEU A CA 1
ATOM 779 C C . LEU A 1 99 ? 8.922 -15.992 -6.422 1 94.94 99 LEU A C 1
ATOM 781 O O . LEU A 1 99 ? 7.879 -16.391 -5.898 1 94.94 99 LEU A O 1
ATOM 785 N N . LEU A 1 100 ? 9 -14.906 -7.121 1 96.25 100 LEU A N 1
ATOM 786 C CA . LEU A 1 100 ? 7.793 -14.133 -7.375 1 96.25 100 LEU A CA 1
ATOM 787 C C . LEU A 1 100 ? 7.074 -14.633 -8.625 1 96.25 100 LEU A C 1
ATOM 789 O O . LEU A 1 100 ? 7.617 -14.555 -9.727 1 96.25 100 LEU A O 1
ATOM 793 N N . LEU A 1 101 ? 5.93 -15.18 -8.352 1 94.88 101 LEU A N 1
ATOM 794 C CA . LEU A 1 101 ? 5.09 -15.594 -9.469 1 94.88 101 LEU A CA 1
ATOM 795 C C . LEU A 1 101 ? 4.258 -14.422 -9.984 1 94.88 101 LEU A C 1
ATOM 797 O O . LEU A 1 101 ? 3.361 -13.945 -9.289 1 94.88 101 LEU A O 1
ATOM 801 N N . THR A 1 102 ? 4.613 -13.969 -11.141 1 94.88 102 THR A N 1
ATOM 802 C CA . THR A 1 102 ? 3.92 -12.812 -11.688 1 94.88 102 THR A CA 1
ATOM 803 C C . THR A 1 102 ? 3.932 -12.844 -13.211 1 94.88 102 THR A C 1
ATOM 805 O O . THR A 1 102 ? 4.879 -13.352 -13.82 1 94.88 102 THR A O 1
ATOM 808 N N . ASN A 1 103 ? 2.857 -12.328 -13.82 1 92.62 103 ASN A N 1
ATOM 809 C CA . ASN A 1 103 ? 2.805 -12.172 -15.273 1 92.62 103 ASN A CA 1
ATOM 810 C C . ASN A 1 103 ? 2.99 -10.711 -15.68 1 92.62 103 ASN A C 1
ATOM 812 O O . ASN A 1 103 ? 2.785 -10.359 -16.844 1 92.62 103 ASN A O 1
ATOM 816 N N . ASP A 1 104 ? 3.266 -9.891 -14.727 1 93.75 104 ASP A N 1
ATOM 817 C CA . ASP A 1 104 ? 3.531 -8.484 -15.023 1 93.75 104 ASP A CA 1
ATOM 818 C C . ASP A 1 104 ? 4.949 -8.297 -15.547 1 93.75 104 ASP A C 1
ATOM 820 O O . ASP A 1 104 ? 5.918 -8.344 -14.781 1 93.75 104 ASP A O 1
ATOM 824 N N . GLU A 1 105 ? 5.035 -7.953 -16.781 1 93.31 105 GLU A N 1
ATOM 825 C CA . GLU A 1 105 ? 6.324 -7.816 -17.453 1 93.31 105 GLU A CA 1
ATOM 826 C C . GLU A 1 105 ? 7.113 -6.629 -16.906 1 93.31 105 GLU A C 1
ATOM 828 O O . GLU A 1 105 ? 8.344 -6.641 -16.906 1 93.31 105 GLU A O 1
ATOM 833 N N . HIS A 1 106 ? 6.41 -5.691 -16.453 1 93.81 106 HIS A N 1
ATOM 834 C CA . HIS A 1 106 ? 7.074 -4.523 -15.883 1 93.81 106 HIS A CA 1
ATOM 835 C C . HIS A 1 106 ? 7.836 -4.883 -14.617 1 93.81 106 HIS A C 1
ATOM 837 O O . HIS A 1 106 ? 8.977 -4.449 -14.43 1 93.81 106 HIS A O 1
ATOM 843 N N . ILE A 1 107 ? 7.238 -5.68 -13.805 1 95.12 107 ILE A N 1
ATOM 844 C CA . ILE A 1 107 ? 7.883 -6.145 -12.586 1 95.12 107 ILE A CA 1
ATOM 845 C C . ILE A 1 107 ? 9.047 -7.07 -12.93 1 95.12 107 ILE A C 1
ATOM 847 O O . ILE A 1 107 ? 10.148 -6.926 -12.398 1 95.12 107 ILE A O 1
ATOM 851 N N . ALA A 1 108 ? 8.844 -7.953 -13.852 1 94.31 108 ALA A N 1
ATOM 852 C CA . ALA A 1 108 ? 9.852 -8.938 -14.234 1 94.31 108 ALA A CA 1
ATOM 853 C C . ALA A 1 108 ? 11.094 -8.25 -14.805 1 94.31 108 ALA A C 1
ATOM 855 O O . ALA A 1 108 ? 12.219 -8.664 -14.531 1 94.31 108 ALA A O 1
ATOM 856 N N . ARG A 1 109 ? 10.906 -7.203 -15.453 1 93.88 109 ARG A N 1
ATOM 857 C CA . ARG A 1 109 ? 11.984 -6.512 -16.141 1 93.88 109 ARG A CA 1
ATOM 858 C C . ARG A 1 109 ? 12.875 -5.766 -15.156 1 93.88 109 ARG A C 1
ATOM 860 O O . ARG A 1 109 ? 14.016 -5.418 -15.484 1 93.88 109 ARG A O 1
ATOM 867 N N . GLN A 1 110 ? 12.336 -5.477 -14.016 1 93.69 110 GLN A N 1
ATOM 868 C CA . GLN A 1 110 ? 13.133 -4.758 -13.031 1 93.69 110 GLN A CA 1
ATOM 869 C C . GLN A 1 110 ? 14.273 -5.629 -12.508 1 93.69 110 GLN A C 1
ATOM 871 O O . GLN A 1 110 ? 15.242 -5.117 -11.945 1 93.69 110 GLN A O 1
ATOM 876 N N . ASN A 1 111 ? 14.172 -6.961 -12.609 1 94.12 111 ASN A N 1
ATOM 877 C CA . ASN A 1 111 ? 15.195 -7.93 -12.234 1 94.12 111 ASN A CA 1
ATOM 878 C C . ASN A 1 111 ? 15.656 -7.727 -10.789 1 94.12 111 ASN A C 1
ATOM 880 O O . ASN A 1 111 ? 16.859 -7.734 -10.508 1 94.12 111 ASN A O 1
ATOM 884 N N . ILE A 1 112 ? 14.703 -7.441 -9.914 1 96.06 112 ILE A N 1
ATOM 885 C CA . ILE A 1 112 ? 15.008 -7.234 -8.5 1 96.06 112 ILE A CA 1
ATOM 886 C C . ILE A 1 112 ? 15.008 -8.578 -7.77 1 96.06 112 ILE A C 1
ATOM 888 O O . ILE A 1 112 ? 15.836 -8.812 -6.895 1 96.06 112 ILE A O 1
ATOM 892 N N . VAL A 1 113 ? 14.07 -9.406 -8.086 1 96.44 113 VAL A N 1
ATOM 893 C CA . VAL A 1 113 ? 13.914 -10.75 -7.535 1 96.44 113 VAL A CA 1
ATOM 894 C C . VAL A 1 113 ? 13.688 -11.742 -8.664 1 96.44 113 VAL A C 1
ATOM 896 O O . VAL A 1 113 ? 13.383 -11.359 -9.797 1 96.44 113 VAL A O 1
ATOM 899 N N . GLU A 1 114 ? 13.945 -12.984 -8.375 1 95.44 114 GLU A N 1
ATOM 900 C CA . GLU A 1 114 ? 13.609 -14.016 -9.359 1 95.44 114 GLU A CA 1
ATOM 901 C C . GLU A 1 114 ? 12.109 -14.078 -9.602 1 95.44 114 GLU A C 1
ATOM 903 O O . GLU A 1 114 ? 11.32 -14.102 -8.656 1 95.44 114 GLU A O 1
ATOM 908 N N . THR A 1 115 ? 11.773 -13.984 -10.859 1 95.25 115 THR A N 1
ATOM 909 C CA . THR A 1 115 ? 10.359 -14.031 -11.219 1 95.25 115 THR A CA 1
ATOM 910 C C . THR A 1 115 ? 10.07 -15.211 -12.133 1 95.25 115 THR A C 1
ATOM 912 O O . THR A 1 115 ? 10.969 -15.719 -12.805 1 95.25 115 THR A O 1
ATOM 915 N N . ARG A 1 116 ? 8.836 -15.625 -12.062 1 92.56 116 ARG A N 1
ATOM 916 C CA . ARG A 1 116 ? 8.367 -16.672 -12.961 1 92.56 116 ARG A CA 1
ATOM 917 C C . ARG A 1 116 ? 6.953 -16.391 -13.445 1 92.56 116 ARG A C 1
ATOM 919 O O . ARG A 1 116 ? 6.059 -16.125 -12.641 1 92.56 116 ARG A O 1
ATOM 926 N N . ALA A 1 117 ? 6.812 -16.484 -14.711 1 90.56 117 ALA A N 1
ATOM 927 C CA . ALA A 1 117 ? 5.48 -16.328 -15.289 1 90.56 117 ALA A CA 1
ATOM 928 C C . ALA A 1 117 ? 4.691 -17.641 -15.188 1 90.56 117 ALA A C 1
ATOM 930 O O . ALA A 1 117 ? 5.273 -18.719 -15.133 1 90.56 117 ALA A O 1
ATOM 931 N N . CYS A 1 118 ? 3.412 -17.484 -15.023 1 88.62 118 CYS A N 1
ATOM 932 C CA . CYS A 1 118 ? 2.549 -18.656 -14.992 1 88.62 118 CYS A CA 1
ATOM 933 C C . CYS A 1 118 ? 1.68 -18.734 -16.234 1 88.62 118 CYS A C 1
ATOM 935 O O . CYS A 1 118 ? 1.124 -17.734 -16.672 1 88.62 118 CYS A O 1
ATOM 937 N N . ALA A 1 119 ? 1.527 -19.875 -16.781 1 85.31 119 ALA A N 1
ATOM 938 C CA . ALA A 1 119 ? 0.722 -20.094 -17.969 1 85.31 119 ALA A CA 1
ATOM 939 C C . ALA A 1 119 ? -0.768 -20 -17.656 1 85.31 119 ALA A C 1
ATOM 941 O O . ALA A 1 119 ? -1.226 -20.547 -16.641 1 85.31 119 ALA A O 1
ATOM 942 N N . VAL A 1 120 ? -1.505 -19.188 -18.422 1 83.38 120 VAL A N 1
ATOM 943 C CA . VAL A 1 120 ? -2.934 -19 -18.188 1 83.38 120 VAL A CA 1
ATOM 944 C C . VAL A 1 120 ? -3.727 -19.594 -19.359 1 83.38 120 VAL A C 1
ATOM 946 O O . VAL A 1 120 ? -3.32 -19.469 -20.516 1 83.38 120 VAL A O 1
ATOM 949 N N . LYS A 1 121 ? 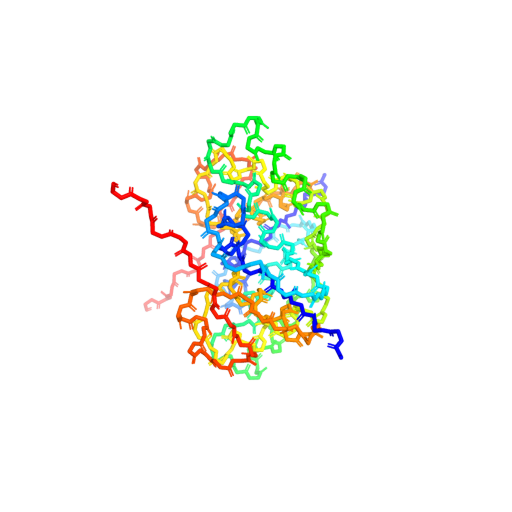-4.773 -20.344 -19.047 1 81.25 121 LYS A N 1
ATOM 950 C CA . LYS A 1 121 ? -5.66 -20.938 -20.031 1 81.25 121 LYS A CA 1
ATOM 951 C C . LYS A 1 121 ? -6.348 -19.859 -20.875 1 81.25 121 LYS A C 1
ATOM 953 O O . LYS A 1 121 ? -6.785 -18.844 -20.344 1 81.25 121 LYS A O 1
ATOM 958 N N . LYS A 1 122 ? -6.176 -19.922 -22.281 1 64.62 122 LYS A N 1
ATOM 959 C CA . LYS A 1 122 ? -6.887 -19.016 -23.172 1 64.62 122 LYS A CA 1
ATOM 960 C C . LYS A 1 122 ? -8.398 -19.156 -23.016 1 64.62 122 LYS A C 1
ATOM 962 O O . LYS A 1 122 ? -8.898 -20.266 -22.75 1 64.62 122 LYS A O 1
ATOM 967 N N . PRO A 1 123 ? -9.117 -17.969 -22.656 1 59.31 123 PRO A N 1
ATOM 968 C CA . PRO A 1 123 ? -10.562 -18.156 -22.688 1 59.31 123 PRO A CA 1
ATOM 969 C C . PRO A 1 123 ? -11.023 -18.969 -23.906 1 59.31 123 PRO A C 1
ATOM 971 O O . PRO A 1 123 ? -10.461 -18.812 -24.984 1 59.31 123 PRO A O 1
ATOM 974 N N . GLY A 1 124 ? -11.281 -20.219 -23.781 1 47.03 124 GLY A N 1
ATOM 975 C CA . GLY A 1 124 ? -11.789 -20.969 -24.922 1 47.03 124 GLY A CA 1
ATOM 976 C C . GLY A 1 124 ? -12.672 -20.141 -25.828 1 47.03 124 GLY A C 1
ATOM 977 O O . GLY A 1 124 ? -13.508 -19.359 -25.359 1 47.03 124 GLY A O 1
ATOM 978 N N . ARG A 1 125 ? -12.32 -19.953 -27.219 1 36.56 125 ARG A N 1
ATOM 979 C CA . ARG A 1 125 ? -13.336 -19.641 -28.219 1 36.56 125 ARG A CA 1
ATOM 980 C C . ARG A 1 125 ? -14.422 -20.703 -28.25 1 36.56 125 ARG A C 1
ATOM 982 O O . ARG A 1 125 ? -14.141 -21.891 -28.062 1 36.56 125 ARG A O 1
ATOM 989 N N . MET B 1 1 ? -10.07 18.719 23.641 1 50.34 1 MET B N 1
ATOM 990 C CA . MET B 1 1 ? -10.133 17.359 23.094 1 50.34 1 MET B CA 1
ATOM 991 C C . MET B 1 1 ? -9.016 17.125 22.078 1 50.34 1 MET B C 1
ATOM 993 O O . MET B 1 1 ? -8.836 17.922 21.156 1 50.34 1 MET B O 1
ATOM 997 N N . VAL B 1 2 ? -8.023 16.406 22.453 1 60.66 2 VAL B N 1
ATOM 998 C CA . VAL B 1 2 ? -6.816 16.266 21.641 1 60.66 2 VAL B CA 1
ATOM 999 C C . VAL B 1 2 ? -7.176 15.656 20.281 1 60.66 2 VAL B C 1
ATOM 1001 O O . VAL B 1 2 ? -7.793 14.594 20.219 1 60.66 2 VAL B O 1
ATOM 1004 N N . VAL B 1 3 ? -7.109 16.5 19.391 1 76.69 3 VAL B N 1
ATOM 1005 C CA . VAL B 1 3 ? -7.477 16.062 18.047 1 76.69 3 VAL B CA 1
ATOM 1006 C C . VAL B 1 3 ? -6.34 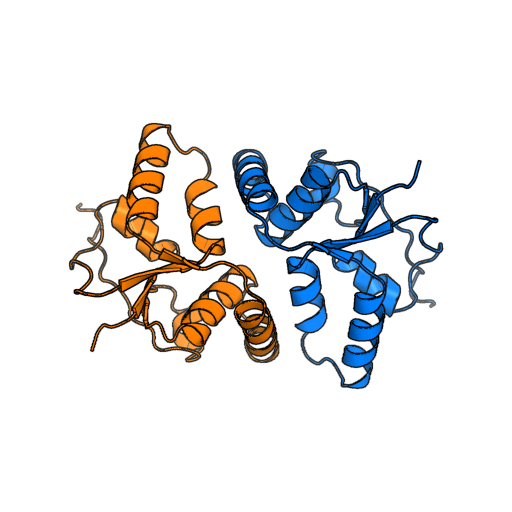15.234 17.438 1 76.69 3 VAL B C 1
ATOM 1008 O O . VAL B 1 3 ? -5.172 15.633 17.516 1 76.69 3 VAL B O 1
ATOM 1011 N N . ASN B 1 4 ? -6.641 14.023 17.203 1 91.5 4 ASN B N 1
ATOM 1012 C CA . ASN B 1 4 ? -5.695 13.219 16.438 1 91.5 4 ASN B CA 1
ATOM 1013 C C . ASN B 1 4 ? -5.699 13.594 14.961 1 91.5 4 ASN B C 1
ATOM 1015 O O . ASN B 1 4 ? -6.754 13.633 14.328 1 91.5 4 ASN B O 1
ATOM 1019 N N . ASN B 1 5 ? -4.484 13.93 14.508 1 93.56 5 ASN B N 1
ATOM 1020 C CA . ASN B 1 5 ? -4.352 14.352 13.117 1 93.56 5 ASN B CA 1
ATOM 1021 C C . ASN B 1 5 ? -3.471 13.391 12.328 1 93.56 5 ASN B C 1
ATOM 1023 O O . ASN B 1 5 ? -2.379 13.031 12.773 1 93.56 5 ASN B O 1
ATOM 1027 N N . LEU B 1 6 ? -3.975 12.938 11.242 1 96 6 LEU B N 1
ATOM 1028 C CA . LEU B 1 6 ? -3.166 12.141 10.32 1 96 6 LEU B CA 1
ATOM 1029 C C . LEU B 1 6 ? -2.738 12.977 9.117 1 96 6 LEU B C 1
ATOM 1031 O O . LEU B 1 6 ? -3.578 13.555 8.43 1 96 6 LEU B O 1
ATOM 1035 N N . LYS B 1 7 ? -1.44 13.055 8.969 1 94.81 7 LYS B N 1
ATOM 1036 C CA . LYS B 1 7 ? -0.926 13.82 7.836 1 94.81 7 LYS B CA 1
ATOM 1037 C C . LYS B 1 7 ? -0.875 12.961 6.574 1 94.81 7 LYS B C 1
ATOM 1039 O O . LYS B 1 7 ? -0.319 11.859 6.59 1 94.81 7 LYS B O 1
ATOM 1044 N N . ASP B 1 8 ? -1.504 13.484 5.547 1 94.31 8 ASP B N 1
ATOM 1045 C CA . ASP B 1 8 ? -1.293 12.883 4.234 1 94.31 8 ASP B CA 1
ATOM 1046 C C . ASP B 1 8 ? 0.123 13.148 3.73 1 94.31 8 ASP B C 1
ATOM 1048 O O . ASP B 1 8 ? 0.823 14.016 4.258 1 94.31 8 ASP B O 1
ATOM 1052 N N . THR B 1 9 ? 0.549 12.422 2.814 1 92.5 9 THR B N 1
ATOM 1053 C CA . THR B 1 9 ? 1.912 12.5 2.299 1 92.5 9 THR B CA 1
ATOM 1054 C C . THR B 1 9 ? 2.23 13.914 1.813 1 92.5 9 THR B C 1
ATOM 1056 O O . THR B 1 9 ? 3.281 14.461 2.145 1 92.5 9 THR B O 1
ATOM 1059 N N . ASN B 1 10 ? 1.292 14.531 1.121 1 86.19 10 ASN B N 1
ATOM 1060 C CA . ASN B 1 10 ? 1.502 15.875 0.592 1 86.19 10 ASN B CA 1
ATOM 1061 C C . ASN B 1 10 ? 1.721 16.891 1.711 1 86.19 10 ASN B C 1
ATOM 1063 O O . ASN B 1 10 ? 2.564 17.781 1.591 1 86.19 10 ASN B O 1
ATOM 1067 N N . ILE B 1 11 ? 0.98 16.75 2.758 1 89.88 11 ILE B N 1
ATOM 1068 C CA . ILE B 1 11 ? 1.078 17.688 3.877 1 89.88 11 ILE B CA 1
ATOM 1069 C C . ILE B 1 11 ? 2.438 17.531 4.555 1 89.88 11 ILE B C 1
ATOM 1071 O O . ILE B 1 11 ? 3.064 18.531 4.934 1 89.88 11 ILE B O 1
ATOM 1075 N N . ALA B 1 12 ? 2.883 16.312 4.711 1 90.06 12 ALA B N 1
ATOM 1076 C CA . ALA B 1 12 ? 4.207 16.078 5.277 1 90.06 12 ALA B CA 1
ATOM 1077 C C . ALA B 1 12 ? 5.297 16.703 4.418 1 90.06 12 ALA B C 1
ATOM 1079 O O . ALA B 1 12 ? 6.246 17.297 4.941 1 90.06 12 ALA B O 1
ATOM 1080 N N . ILE B 1 13 ? 5.176 16.672 3.152 1 86.06 13 ILE B N 1
ATOM 1081 C CA . ILE B 1 13 ? 6.141 17.25 2.219 1 86.06 13 ILE B CA 1
ATOM 1082 C C . ILE B 1 13 ? 6.148 18.766 2.352 1 86.06 13 ILE B C 1
ATOM 1084 O O . ILE B 1 13 ? 7.215 19.375 2.432 1 86.06 13 ILE B O 1
ATOM 1088 N N . TYR B 1 14 ? 4.945 19.344 2.371 1 85.19 14 TYR B N 1
ATOM 1089 C CA . TYR B 1 14 ? 4.844 20.797 2.523 1 85.19 14 TYR B CA 1
ATOM 1090 C C . TYR B 1 14 ? 5.492 21.25 3.826 1 85.19 14 TYR B C 1
ATOM 1092 O O . TYR B 1 14 ? 6.133 22.297 3.873 1 85.19 14 TYR B O 1
ATOM 1100 N N . GLN B 1 15 ? 5.297 20.422 4.836 1 85.5 15 GLN B N 1
ATOM 1101 C CA . GLN B 1 15 ? 5.898 20.734 6.125 1 85.5 15 GLN B CA 1
ATOM 1102 C C . GLN B 1 15 ? 7.422 20.703 6.047 1 85.5 15 GLN B C 1
ATOM 1104 O O . GLN B 1 15 ? 8.094 21.594 6.578 1 85.5 15 GLN B O 1
ATOM 1109 N N . LEU B 1 16 ? 7.918 19.797 5.383 1 85 16 LEU B N 1
ATOM 1110 C CA . LEU B 1 16 ? 9.359 19.656 5.219 1 85 16 LEU B CA 1
ATOM 1111 C C . LEU B 1 16 ? 9.938 20.828 4.43 1 85 16 LEU B C 1
ATOM 1113 O O . LEU B 1 16 ? 11.062 21.266 4.684 1 85 16 LEU B O 1
ATOM 1117 N N . GLN B 1 17 ? 9.125 21.328 3.518 1 82.69 17 GLN B N 1
ATOM 1118 C CA . GLN B 1 17 ? 9.57 22.422 2.67 1 82.69 17 GLN B CA 1
ATOM 1119 C C . GLN B 1 17 ? 9.266 23.766 3.311 1 82.69 17 GLN B C 1
ATOM 1121 O O . GLN B 1 17 ? 9.469 24.812 2.695 1 82.69 17 GLN B O 1
ATOM 1126 N N . ASN B 1 18 ? 8.727 23.703 4.441 1 82.75 18 ASN B N 1
ATOM 1127 C CA . ASN B 1 18 ? 8.352 24.922 5.148 1 82.75 18 ASN B CA 1
ATOM 1128 C C . ASN B 1 18 ? 7.367 25.766 4.332 1 82.75 18 ASN B C 1
ATOM 1130 O O . ASN B 1 18 ? 7.523 26.984 4.223 1 82.75 18 ASN B O 1
ATOM 1134 N N . ARG B 1 19 ? 6.48 25.062 3.732 1 81.81 19 ARG B N 1
ATOM 1135 C CA . ARG B 1 19 ? 5.523 25.734 2.859 1 81.81 19 ARG B CA 1
ATOM 1136 C C . ARG B 1 19 ? 4.156 25.844 3.525 1 81.81 19 ARG B C 1
ATOM 1138 O O . ARG B 1 19 ? 3.24 26.469 2.982 1 81.81 19 ARG B O 1
ATOM 1145 N N . LEU B 1 20 ? 4.027 25.234 4.637 1 81.62 20 LEU B N 1
ATOM 1146 C CA . LEU B 1 20 ? 2.744 25.344 5.32 1 81.62 20 LEU B CA 1
ATOM 1147 C C . LEU B 1 20 ? 2.6 26.719 5.977 1 81.62 20 LEU B C 1
ATOM 1149 O O . LEU B 1 20 ? 3.537 27.219 6.605 1 81.62 20 LEU B O 1
ATOM 1153 N N . VAL B 1 21 ? 1.507 27.422 5.656 1 74.12 21 VAL B N 1
ATOM 1154 C CA . VAL B 1 21 ? 1.28 28.766 6.164 1 74.12 21 VAL B CA 1
ATOM 1155 C C . VAL B 1 21 ? 1.08 28.734 7.676 1 74.12 21 VAL B C 1
ATOM 1157 O O . VAL B 1 21 ? 1.665 29.531 8.406 1 74.12 21 VAL B O 1
ATOM 1160 N N . ASN B 1 22 ? -0.001 27.922 8.109 1 65.5 22 ASN B N 1
ATOM 1161 C CA . ASN B 1 22 ? -0.291 27.875 9.539 1 65.5 22 ASN B CA 1
ATOM 1162 C C . ASN B 1 22 ? 0.318 26.625 10.188 1 65.5 22 ASN B C 1
ATOM 1164 O O . ASN B 1 22 ? 0.381 25.562 9.57 1 65.5 22 ASN B O 1
ATOM 1168 N N . GLN B 1 23 ? 0.88 27 11.328 1 63 23 GLN B N 1
ATOM 1169 C CA . GLN B 1 23 ? 1.353 25.875 12.117 1 63 23 GLN B CA 1
ATOM 1170 C C . GLN B 1 23 ? 0.205 24.922 12.469 1 63 23 GLN B C 1
ATOM 1172 O O . GLN B 1 23 ? -0.924 25.375 12.688 1 63 23 GLN B O 1
ATOM 1177 N N . LEU B 1 24 ? 0.522 23.703 12.102 1 64.19 24 LEU B N 1
ATOM 1178 C CA . LEU B 1 24 ? -0.467 22.703 12.477 1 64.19 24 LEU B CA 1
ATOM 1179 C C . LEU B 1 24 ? -0.853 22.828 13.945 1 64.19 24 LEU B C 1
ATOM 1181 O O . LEU B 1 24 ? -0.014 23.172 14.781 1 64.19 24 LEU B O 1
ATOM 1185 N N . SER B 1 25 ? -2.154 23 14.242 1 64.88 25 SER B N 1
ATOM 1186 C CA . SER B 1 25 ? -2.707 23.141 15.586 1 64.88 25 SER B CA 1
ATOM 1187 C C . SER B 1 25 ? -2.088 22.125 16.547 1 64.88 25 SER B C 1
ATOM 1189 O O . SER B 1 25 ? -1.404 21.188 16.125 1 64.88 25 SER B O 1
ATOM 1191 N N . GLU B 1 26 ? -2.369 22.391 17.781 1 72.5 26 GLU B N 1
ATOM 1192 C CA . GLU B 1 26 ? -1.948 21.484 18.844 1 72.5 26 GLU B CA 1
ATOM 1193 C C . GLU B 1 26 ? -2.697 20.156 18.781 1 72.5 26 GLU B C 1
ATOM 1195 O O . GLU B 1 26 ? -3.863 20.109 18.391 1 72.5 26 GLU B O 1
ATOM 1200 N N . GLY B 1 27 ? -1.992 19.141 18.828 1 84.38 27 GLY B N 1
ATOM 1201 C CA . GLY B 1 27 ? -2.557 17.797 18.859 1 84.38 27 GLY B CA 1
ATOM 1202 C C . GLY B 1 27 ? -1.535 16.719 18.578 1 84.38 27 GLY B C 1
ATOM 1203 O O . GLY B 1 27 ? -0.329 16.969 18.578 1 84.38 27 GLY B O 1
ATOM 1204 N N . ARG B 1 28 ? -2.045 15.562 18.578 1 91.25 28 ARG B N 1
ATOM 1205 C CA . ARG B 1 28 ? -1.207 14.422 18.203 1 91.25 28 ARG B CA 1
ATOM 1206 C C . ARG B 1 28 ? -1.186 14.227 16.688 1 91.25 28 ARG B C 1
ATOM 1208 O O . ARG B 1 28 ? -2.213 14.375 16.031 1 91.25 28 ARG B O 1
ATOM 1215 N N . TYR B 1 29 ? -0.015 14.023 16.219 1 93.69 29 TYR B N 1
ATOM 1216 C CA . TYR B 1 29 ? 0.134 13.859 14.781 1 93.69 29 TYR B CA 1
ATOM 1217 C C . TYR B 1 29 ? 0.588 12.445 14.438 1 93.69 29 TYR B C 1
ATOM 1219 O O . TYR B 1 29 ? 1.51 11.914 15.055 1 93.69 29 TYR B O 1
ATOM 1227 N N . PHE B 1 30 ? -0.125 11.922 13.508 1 96.31 30 PHE B N 1
ATOM 1228 C CA . PHE B 1 30 ? 0.116 10.562 13.047 1 96.31 30 PHE B CA 1
ATOM 1229 C C . PHE B 1 30 ? 0.473 10.555 11.57 1 96.31 30 PHE B C 1
ATOM 1231 O O . PHE B 1 30 ? 0.196 11.516 10.852 1 96.31 30 PHE B O 1
ATOM 1238 N N . LEU B 1 31 ? 1.122 9.531 11.172 1 97.19 31 LEU B N 1
ATOM 1239 C CA . LEU B 1 31 ? 1.439 9.242 9.773 1 97.19 31 LEU B CA 1
ATOM 1240 C C . LEU B 1 31 ? 1.281 7.758 9.469 1 97.19 31 LEU B C 1
ATOM 1242 O O . LEU B 1 31 ? 1.672 6.91 10.273 1 97.19 31 LEU B O 1
ATOM 1246 N N . SER B 1 32 ? 0.661 7.477 8.375 1 98.25 32 SER B N 1
ATOM 1247 C CA . SER B 1 32 ? 0.55 6.09 7.945 1 98.25 32 SER B CA 1
ATOM 1248 C C . SER B 1 32 ? 1.91 5.523 7.547 1 98.25 32 SER B C 1
ATOM 1250 O O . SER B 1 32 ? 2.738 6.23 6.973 1 98.25 32 SER B O 1
ATOM 1252 N N . VAL B 1 33 ? 2.123 4.266 7.789 1 98.31 33 VAL B N 1
ATOM 1253 C CA . VAL B 1 33 ? 3.334 3.592 7.332 1 98.31 33 VAL B CA 1
ATOM 1254 C C . VAL B 1 33 ? 3.477 3.758 5.82 1 98.31 33 VAL B C 1
ATOM 1256 O O . VAL B 1 33 ? 4.594 3.855 5.301 1 98.31 33 VAL B O 1
ATOM 1259 N N . ILE B 1 34 ? 2.391 3.887 5.117 1 98.25 34 ILE B N 1
ATOM 1260 C CA . ILE B 1 34 ? 2.389 4.078 3.67 1 98.25 34 ILE B CA 1
ATOM 1261 C C . ILE B 1 34 ? 3.014 5.43 3.326 1 98.25 34 ILE B C 1
ATOM 1263 O O . ILE B 1 34 ? 3.863 5.52 2.438 1 98.25 34 ILE B O 1
ATOM 1267 N N . SER B 1 35 ? 2.621 6.465 4.047 1 97.5 35 SER B N 1
ATOM 1268 C CA . SER B 1 35 ? 3.17 7.801 3.84 1 97.5 35 SER B CA 1
ATOM 1269 C C . SER B 1 35 ? 4.648 7.855 4.211 1 97.5 35 SER B C 1
ATOM 1271 O O . SER B 1 35 ? 5.43 8.562 3.572 1 97.5 35 SER B O 1
ATOM 1273 N N . GLU B 1 36 ? 4.984 7.141 5.273 1 97.62 36 GLU B N 1
ATOM 1274 C CA . GLU B 1 36 ? 6.391 7.051 5.648 1 97.62 36 GLU B CA 1
ATOM 1275 C C . GLU B 1 36 ? 7.234 6.5 4.5 1 97.62 36 GLU B C 1
ATOM 1277 O O . GLU B 1 36 ? 8.281 7.059 4.164 1 97.62 36 GLU B O 1
ATOM 1282 N N . ILE B 1 37 ? 6.727 5.418 3.914 1 97.81 37 ILE B N 1
ATOM 1283 C CA . ILE B 1 37 ? 7.43 4.789 2.803 1 97.81 37 ILE B CA 1
ATOM 1284 C C . ILE B 1 37 ? 7.551 5.773 1.643 1 97.81 37 ILE B C 1
ATOM 1286 O O . ILE B 1 37 ? 8.633 5.945 1.072 1 97.81 37 ILE B O 1
ATOM 1290 N N . GLU B 1 38 ? 6.496 6.449 1.332 1 96 38 GLU B N 1
ATOM 1291 C CA . GLU B 1 38 ? 6.465 7.379 0.209 1 96 38 GLU B CA 1
ATOM 1292 C C . GLU B 1 38 ? 7.449 8.531 0.414 1 96 38 GLU B C 1
ATOM 1294 O O . GLU B 1 38 ? 8.148 8.922 -0.519 1 96 38 GLU B O 1
ATOM 1299 N N . LEU B 1 39 ? 7.508 9.023 1.587 1 95.62 39 LEU B N 1
ATOM 1300 C CA . LEU B 1 39 ? 8.391 10.141 1.891 1 95.62 39 LEU B CA 1
ATOM 1301 C C . LEU B 1 39 ? 9.852 9.727 1.754 1 95.62 39 LEU B C 1
ATOM 1303 O O . LEU B 1 39 ? 10.656 10.461 1.175 1 95.62 39 LEU B O 1
ATOM 1307 N N . LEU B 1 40 ? 10.148 8.555 2.254 1 96.31 40 LEU B N 1
ATOM 1308 C CA . LEU B 1 40 ? 11.539 8.109 2.285 1 96.31 40 LEU B CA 1
ATOM 1309 C C . LEU B 1 40 ? 11.953 7.547 0.932 1 96.31 40 LEU B C 1
ATOM 1311 O O . LEU B 1 40 ? 13.148 7.383 0.666 1 96.31 40 LEU B O 1
ATOM 1315 N N . ALA B 1 41 ? 10.953 7.293 0.094 1 95.19 41 ALA B N 1
ATOM 1316 C CA . ALA B 1 41 ? 11.242 6.68 -1.199 1 95.19 41 ALA B CA 1
ATOM 1317 C C . ALA B 1 41 ? 11.312 7.73 -2.303 1 95.19 41 ALA B C 1
ATOM 1319 O O . ALA B 1 41 ? 11.516 7.398 -3.473 1 95.19 41 ALA B O 1
ATOM 1320 N N . TYR B 1 42 ? 11.148 8.984 -2.018 1 89.75 42 TYR B N 1
ATOM 1321 C CA . TYR B 1 42 ? 11.203 10.031 -3.031 1 89.75 42 TYR B CA 1
ATOM 1322 C C . TYR B 1 42 ? 12.5 9.953 -3.83 1 89.75 42 TYR B C 1
ATOM 1324 O O . TYR B 1 42 ? 13.586 9.867 -3.254 1 89.75 42 TYR B O 1
ATOM 1332 N N . PRO B 1 43 ? 12.281 9.969 -5.102 1 85.56 43 PRO B N 1
ATOM 1333 C CA . PRO B 1 43 ? 13.477 9.852 -5.93 1 85.56 43 PRO B CA 1
ATOM 1334 C C . PRO B 1 43 ? 14.414 11.047 -5.789 1 85.56 43 PRO B C 1
ATOM 1336 O O . PRO B 1 43 ? 13.961 12.188 -5.691 1 85.56 43 PRO B O 1
ATOM 1339 N N . GLY B 1 44 ? 15.742 10.742 -5.719 1 86.56 44 GLY B N 1
ATOM 1340 C CA . GLY B 1 44 ? 16.75 11.789 -5.75 1 86.56 44 GLY B CA 1
ATOM 1341 C C . GLY B 1 44 ? 16.922 12.484 -4.414 1 86.56 44 GLY B C 1
ATOM 1342 O O . GLY B 1 44 ? 17.469 13.594 -4.352 1 86.56 44 GLY B O 1
ATOM 1343 N N . LEU B 1 45 ? 16.484 11.906 -3.391 1 89.19 45 LEU B N 1
ATOM 1344 C CA . LEU B 1 45 ? 16.656 12.5 -2.068 1 89.19 45 LEU B CA 1
ATOM 1345 C C . LEU B 1 45 ? 18.125 12.641 -1.722 1 89.19 45 LEU B C 1
ATOM 1347 O O . LEU B 1 45 ? 18.891 11.672 -1.825 1 89.19 45 LEU B O 1
ATOM 1351 N N . THR B 1 46 ? 18.438 13.859 -1.372 1 91.75 46 THR B N 1
ATOM 1352 C CA . THR B 1 46 ? 19.781 14.07 -0.843 1 91.75 46 THR B CA 1
ATOM 1353 C C . THR B 1 46 ? 19.891 13.562 0.592 1 91.75 46 THR B C 1
ATOM 1355 O O . THR B 1 46 ? 18.875 13.297 1.238 1 91.75 46 THR B O 1
ATOM 1358 N N . LYS B 1 47 ? 21.109 13.406 0.995 1 93.69 47 LYS B N 1
ATOM 1359 C CA . LYS B 1 47 ? 21.328 12.977 2.377 1 93.69 47 LYS B CA 1
ATOM 1360 C C . LYS B 1 47 ? 20.672 13.953 3.355 1 93.69 47 LYS B C 1
ATOM 1362 O O . LYS B 1 47 ? 20.094 13.539 4.359 1 93.69 47 LYS B O 1
ATOM 1367 N N . THR B 1 48 ? 20.766 15.18 3.047 1 94 48 THR B N 1
ATOM 1368 C CA . THR B 1 48 ? 20.203 16.219 3.904 1 94 48 THR B CA 1
ATOM 1369 C C . THR B 1 48 ? 18.672 16.125 3.92 1 94 48 THR B C 1
ATOM 1371 O O . THR B 1 48 ? 18.047 16.219 4.98 1 94 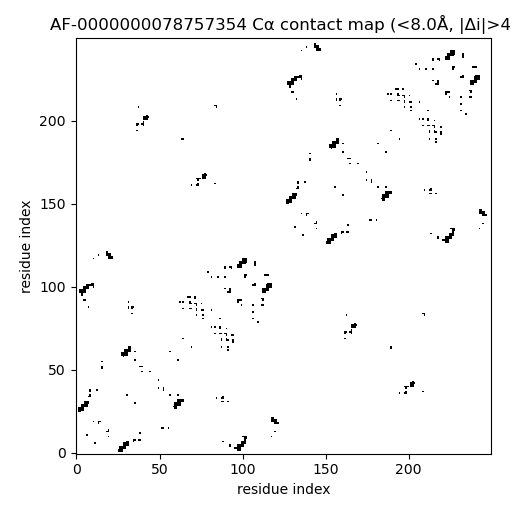48 THR B O 1
ATOM 1374 N N . GLU B 1 49 ? 18.125 15.922 2.764 1 91.94 49 GLU B N 1
ATOM 1375 C CA . GLU B 1 49 ? 16.688 15.789 2.666 1 91.94 49 GLU B CA 1
ATOM 1376 C C . GLU B 1 49 ? 16.188 14.562 3.432 1 91.94 49 GLU B C 1
ATOM 1378 O O . GLU B 1 49 ? 15.172 14.625 4.129 1 91.94 49 GLU B O 1
ATOM 1383 N N . GLU B 1 50 ? 16.906 13.508 3.279 1 94 50 GLU B N 1
ATOM 1384 C CA . GLU B 1 50 ? 16.547 12.281 3.992 1 94 50 GLU B CA 1
ATOM 1385 C C . GLU B 1 50 ? 16.594 12.492 5.504 1 94 50 GLU B C 1
ATOM 1387 O O . GLU B 1 50 ? 15.719 12.016 6.227 1 94 50 GLU B O 1
ATOM 1392 N N . GLN B 1 51 ? 17.641 13.172 5.91 1 94.94 51 GLN B N 1
ATOM 1393 C CA . GLN B 1 51 ? 17.781 13.445 7.336 1 94.94 51 GLN B CA 1
ATOM 1394 C C . GLN B 1 51 ? 16.641 14.32 7.844 1 94.94 51 GLN B C 1
ATOM 1396 O O . GLN B 1 51 ? 16.125 14.109 8.945 1 94.94 51 GLN B O 1
ATOM 1401 N N . ASN B 1 52 ? 16.281 15.273 7.062 1 94.19 52 ASN B N 1
ATOM 1402 C CA . ASN B 1 52 ? 15.148 16.125 7.418 1 94.19 52 ASN B CA 1
ATOM 1403 C C . ASN B 1 52 ? 13.852 15.336 7.527 1 94.19 52 ASN B C 1
ATOM 1405 O O . ASN B 1 52 ? 13.055 15.562 8.438 1 94.19 52 ASN B O 1
ATOM 1409 N N . ILE B 1 53 ? 13.703 14.43 6.633 1 95 53 ILE B N 1
ATOM 1410 C CA . ILE B 1 53 ? 12.516 13.578 6.652 1 95 53 ILE B CA 1
ATOM 1411 C C . ILE B 1 53 ? 12.516 12.727 7.918 1 95 53 ILE B C 1
ATOM 1413 O O . ILE B 1 53 ? 11.508 12.641 8.617 1 95 53 ILE B O 1
ATOM 1417 N N . LYS B 1 54 ? 13.617 12.141 8.195 1 95.31 54 LYS B N 1
ATOM 1418 C CA . LYS B 1 54 ? 13.727 11.281 9.367 1 95.31 54 LYS B CA 1
ATOM 1419 C C . LYS B 1 54 ? 13.461 12.062 10.648 1 95.31 54 LYS B C 1
ATOM 1421 O O . LYS B 1 54 ? 12.844 11.539 11.586 1 95.31 54 LYS B O 1
ATOM 1426 N N . MET B 1 55 ? 13.953 13.273 10.672 1 94.75 55 MET B N 1
ATOM 1427 C CA . MET B 1 55 ? 13.711 14.125 11.836 1 94.75 55 MET B CA 1
ATOM 1428 C C . MET B 1 55 ? 12.219 14.414 11.992 1 94.75 55 MET B C 1
ATOM 1430 O O . MET B 1 55 ? 11.695 14.391 13.102 1 94.75 55 MET B O 1
ATOM 1434 N N . LEU B 1 56 ? 11.562 14.68 10.898 1 92.88 56 LEU B N 1
ATOM 1435 C CA . LEU B 1 56 ? 10.117 14.891 10.93 1 92.88 56 LEU B CA 1
ATOM 1436 C C . LEU B 1 56 ? 9.398 13.641 11.414 1 92.88 56 LEU B C 1
ATOM 1438 O O . LEU B 1 56 ? 8.492 13.719 12.25 1 92.88 56 LEU B O 1
ATOM 1442 N N . LEU B 1 57 ? 9.789 12.477 10.922 1 95.19 57 LEU B N 1
ATOM 1443 C CA . LEU B 1 57 ? 9.148 11.203 11.242 1 95.19 57 LEU B CA 1
ATOM 1444 C C . LEU B 1 57 ? 9.25 10.914 12.734 1 95.19 57 LEU B C 1
ATOM 1446 O O . LEU B 1 57 ? 8.359 10.289 13.312 1 95.19 57 LEU B O 1
ATOM 1450 N N . LYS B 1 58 ? 10.336 11.438 13.352 1 94.31 58 LYS B N 1
ATOM 1451 C CA . LYS B 1 58 ? 10.539 11.219 14.773 1 94.31 58 LYS B CA 1
ATOM 1452 C C . LYS B 1 58 ? 9.516 11.984 15.602 1 94.31 58 LYS B C 1
ATOM 1454 O O . LYS B 1 58 ? 9.289 11.664 16.781 1 94.31 58 LYS B O 1
ATOM 1459 N N . THR B 1 59 ? 8.883 12.961 15.008 1 91.44 59 THR B N 1
ATOM 1460 C CA . THR B 1 59 ? 7.918 13.789 15.727 1 91.44 59 THR B CA 1
ATOM 1461 C C . THR B 1 59 ? 6.5 13.266 15.516 1 91.44 59 THR B C 1
ATOM 1463 O O . THR B 1 59 ? 5.543 13.797 16.078 1 91.44 59 THR B O 1
ATOM 1466 N N . LEU B 1 60 ? 6.34 12.211 14.773 1 94 60 LEU B N 1
ATOM 1467 C CA . LEU B 1 60 ? 5.035 11.664 14.414 1 94 60 LEU B CA 1
ATOM 1468 C C . LEU B 1 60 ? 4.875 10.25 14.953 1 94 60 LEU B C 1
ATOM 1470 O O . LEU B 1 60 ? 5.863 9.523 15.109 1 94 60 LEU B O 1
ATOM 1474 N N . ASP B 1 61 ? 3.73 9.906 15.266 1 96 61 ASP B N 1
ATOM 1475 C CA . ASP B 1 61 ? 3.414 8.508 15.523 1 96 61 ASP B CA 1
ATOM 1476 C C . ASP B 1 61 ? 3.072 7.77 14.227 1 96 61 ASP B C 1
ATOM 1478 O O . ASP B 1 61 ? 2.055 8.055 13.594 1 96 61 ASP B O 1
ATOM 1482 N N . ILE B 1 62 ? 3.877 6.809 13.859 1 97.38 62 ILE B N 1
ATOM 1483 C CA . ILE B 1 62 ? 3.666 6.066 12.625 1 97.38 62 ILE B CA 1
ATOM 1484 C C . ILE B 1 62 ? 2.672 4.93 12.867 1 97.38 62 ILE B C 1
ATOM 1486 O O . ILE B 1 62 ? 2.869 4.105 13.766 1 97.38 62 ILE B O 1
ATOM 1490 N N . VAL B 1 63 ? 1.646 4.871 12.156 1 97.75 63 VAL B N 1
ATOM 1491 C CA . VAL B 1 63 ? 0.617 3.844 12.289 1 97.75 63 VAL B CA 1
ATOM 1492 C C . VAL B 1 63 ? 0.876 2.719 11.297 1 97.75 63 VAL B C 1
ATOM 1494 O O . VAL B 1 63 ? 0.901 2.949 10.086 1 97.75 63 VAL B O 1
ATOM 1497 N N . PRO B 1 64 ? 1.056 1.526 11.812 1 97.88 64 PRO B N 1
ATOM 1498 C CA . PRO B 1 64 ? 1.293 0.398 10.906 1 97.88 64 PRO B CA 1
ATOM 1499 C C . PRO B 1 64 ? 0.025 -0.063 10.195 1 97.88 64 PRO B C 1
ATOM 1501 O O . PRO B 1 64 ? -1.074 0.383 10.531 1 97.88 64 PRO B O 1
ATOM 1504 N N . LEU B 1 65 ? 0.221 -0.87 9.164 1 98.25 65 LEU B N 1
ATOM 1505 C CA . LEU B 1 65 ? -0.898 -1.545 8.516 1 98.25 65 LEU B CA 1
ATOM 1506 C C . LEU B 1 65 ? -1.399 -2.705 9.367 1 98.25 65 LEU B C 1
ATOM 1508 O O . LEU B 1 65 ? -1.08 -3.865 9.094 1 98.25 65 LEU B O 1
ATOM 1512 N N . SER B 1 66 ? -2.205 -2.357 10.344 1 97.69 66 SER B N 1
ATOM 1513 C CA . SER B 1 66 ? -2.77 -3.344 11.266 1 97.69 66 SER B CA 1
ATOM 1514 C C . SER B 1 66 ? -3.936 -4.09 10.625 1 97.69 66 SER B C 1
ATOM 1516 O O . SER B 1 66 ? -4.391 -3.727 9.539 1 97.69 66 SER B O 1
ATOM 1518 N N . GLU B 1 67 ? -4.379 -5.137 11.32 1 97.69 67 GLU B N 1
ATOM 1519 C CA . GLU B 1 67 ? -5.535 -5.891 10.836 1 97.69 67 GLU B CA 1
ATOM 1520 C C . GLU B 1 67 ? -6.77 -4.996 10.734 1 97.69 67 GLU B C 1
ATOM 1522 O O . GLU B 1 67 ? -7.555 -5.129 9.789 1 97.69 67 GLU B O 1
ATOM 1527 N N . ALA B 1 68 ? -6.926 -4.121 11.727 1 98.44 68 ALA B N 1
ATOM 1528 C CA . ALA B 1 68 ? -8.047 -3.191 11.703 1 98.44 68 ALA B CA 1
ATOM 1529 C C . ALA B 1 68 ? -7.969 -2.258 10.5 1 98.44 68 ALA B C 1
ATOM 1531 O O . ALA B 1 68 ? -8.969 -2.029 9.82 1 98.44 68 ALA B O 1
ATOM 1532 N N . VAL B 1 69 ? -6.785 -1.736 10.227 1 98.56 69 VAL B N 1
ATOM 1533 C CA . VAL B 1 69 ? -6.586 -0.837 9.094 1 98.56 69 VAL B CA 1
ATOM 1534 C C . VAL B 1 69 ? -6.793 -1.599 7.785 1 98.56 69 VAL B C 1
ATOM 1536 O O . VAL B 1 69 ? -7.422 -1.088 6.855 1 98.56 69 VAL B O 1
ATOM 1539 N N . LYS B 1 70 ? -6.336 -2.811 7.738 1 98.38 70 LYS B N 1
ATOM 1540 C CA . LYS B 1 70 ? -6.512 -3.656 6.562 1 98.38 70 LYS B CA 1
ATOM 1541 C C . LYS B 1 70 ? -7.988 -3.875 6.258 1 98.38 70 LYS B C 1
ATOM 1543 O O . LYS B 1 70 ? -8.438 -3.664 5.125 1 98.38 70 LYS B O 1
ATOM 1548 N N . SER B 1 71 ? -8.734 -4.266 7.273 1 98.12 71 SER B N 1
ATOM 1549 C CA . SER B 1 71 ? -10.156 -4.535 7.105 1 98.12 71 SER B CA 1
ATOM 1550 C C . SER B 1 71 ? -10.906 -3.291 6.637 1 98.12 71 SER B C 1
ATOM 1552 O O . SER B 1 71 ? -11.742 -3.365 5.738 1 98.12 71 SER B O 1
ATOM 1554 N N . GLU B 1 72 ? -10.578 -2.207 7.234 1 98.44 72 GLU B N 1
ATOM 1555 C CA . GLU B 1 72 ? -11.227 -0.956 6.852 1 98.44 72 GLU B CA 1
ATOM 1556 C C . GLU B 1 72 ? -10.844 -0.552 5.43 1 98.44 72 GLU B C 1
ATOM 1558 O O . GLU B 1 72 ? -11.664 0.002 4.695 1 98.44 72 GLU B O 1
ATOM 1563 N N . THR B 1 73 ? -9.578 -0.779 5.039 1 98.56 73 THR B N 1
ATOM 1564 C CA . THR B 1 73 ? -9.125 -0.489 3.684 1 98.56 73 THR B CA 1
ATOM 1565 C C . THR B 1 73 ? -9.953 -1.26 2.66 1 98.56 73 THR B C 1
ATOM 1567 O O . THR B 1 73 ? -10.398 -0.695 1.657 1 98.56 73 THR B O 1
ATOM 1570 N N . ILE B 1 74 ? -10.172 -2.512 2.965 1 97.88 74 ILE B N 1
ATOM 1571 C CA . ILE B 1 74 ? -10.953 -3.365 2.078 1 97.88 74 ILE B CA 1
ATOM 1572 C C . ILE B 1 74 ? -12.367 -2.799 1.931 1 97.88 74 ILE B C 1
ATOM 1574 O O . ILE B 1 74 ? -12.875 -2.666 0.816 1 97.88 74 ILE B O 1
ATOM 1578 N N . ALA B 1 75 ? -12.961 -2.424 3.025 1 97.19 75 ALA B N 1
ATOM 1579 C CA . ALA B 1 75 ? -14.312 -1.868 3.014 1 97.19 75 ALA B CA 1
ATOM 1580 C C . ALA B 1 75 ? -14.367 -0.582 2.195 1 97.19 75 ALA B C 1
ATOM 1582 O O . ALA B 1 75 ? -15.297 -0.379 1.407 1 97.19 75 ALA B O 1
ATOM 1583 N N . ILE B 1 76 ? -13.422 0.267 2.363 1 97.69 76 ILE B N 1
ATOM 1584 C CA . ILE B 1 76 ? -13.359 1.552 1.676 1 97.69 76 ILE B CA 1
ATOM 1585 C C . ILE B 1 76 ? -13.195 1.327 0.175 1 97.69 76 ILE B C 1
ATOM 1587 O O . ILE B 1 76 ? -13.883 1.96 -0.633 1 97.69 76 ILE B O 1
ATOM 1591 N N . LYS B 1 77 ? -12.336 0.433 -0.183 1 96.5 77 LYS B N 1
ATOM 1592 C CA . LYS B 1 77 ? -12.047 0.187 -1.594 1 96.5 77 LYS B CA 1
ATOM 1593 C C . LYS B 1 77 ? -13.258 -0.421 -2.303 1 96.5 77 LYS B C 1
ATOM 1595 O O . LYS B 1 77 ? -13.453 -0.208 -3.5 1 96.5 77 LYS B O 1
ATOM 1600 N N . ARG B 1 78 ? -14.078 -1.143 -1.574 1 95 78 ARG B N 1
ATOM 1601 C CA . ARG B 1 78 ? -15.273 -1.742 -2.158 1 95 78 ARG B CA 1
ATOM 1602 C C . ARG B 1 78 ? -16.312 -0.678 -2.482 1 95 78 ARG B C 1
ATOM 1604 O O . ARG B 1 78 ? -17.141 -0.861 -3.383 1 95 78 ARG B O 1
ATOM 1611 N N . LYS B 1 79 ? -16.219 0.427 -1.83 1 94.5 79 LYS B N 1
ATOM 1612 C CA . LYS B 1 79 ? -17.281 1.424 -1.924 1 94.5 79 LYS B CA 1
ATOM 1613 C C . LYS B 1 79 ? -16.812 2.666 -2.672 1 94.5 79 LYS B C 1
ATOM 1615 O O . LYS B 1 79 ? -17.625 3.412 -3.227 1 94.5 79 LYS B O 1
ATOM 1620 N N . HIS B 1 80 ? -15.492 2.875 -2.639 1 94.56 80 HIS B N 1
ATOM 1621 C CA . HIS B 1 80 ? -14.945 4.113 -3.188 1 94.56 80 HIS B CA 1
ATOM 1622 C C . HIS B 1 80 ? -13.844 3.828 -4.199 1 94.56 80 HIS B C 1
ATOM 1624 O O . HIS B 1 80 ? -13.141 2.824 -4.09 1 94.56 80 HIS B O 1
ATOM 1630 N N . GLN B 1 81 ? -13.711 4.703 -5.145 1 90.94 81 GLN B N 1
ATOM 1631 C CA . GLN B 1 81 ? -12.672 4.582 -6.164 1 90.94 81 GLN B CA 1
ATOM 1632 C C . GLN B 1 81 ? -11.398 5.32 -5.75 1 90.94 81 GLN B C 1
ATOM 1634 O O . GLN B 1 81 ? -11.07 6.367 -6.309 1 90.94 81 GLN B O 1
ATOM 1639 N N . LEU B 1 82 ? -10.617 4.723 -4.875 1 94.94 82 LEU B N 1
ATOM 1640 C CA . LEU B 1 82 ? -9.336 5.254 -4.422 1 94.94 82 LEU B CA 1
ATOM 1641 C C . LEU B 1 82 ? -8.203 4.301 -4.785 1 94.94 82 LEU B C 1
ATOM 1643 O O . LEU B 1 82 ? -8.391 3.084 -4.832 1 94.94 82 LEU B O 1
ATOM 1647 N N . LYS B 1 83 ? -7.102 4.883 -5 1 95.25 83 LYS B N 1
ATOM 1648 C CA . LYS B 1 83 ? -5.914 4.039 -5.117 1 95.25 83 LYS B CA 1
ATOM 1649 C C . LYS B 1 83 ? -5.582 3.367 -3.787 1 95.25 83 LYS B C 1
ATOM 1651 O O . LYS B 1 83 ? -5.922 3.887 -2.721 1 95.25 83 LYS B O 1
ATOM 1656 N N . LEU B 1 84 ? -4.969 2.248 -3.895 1 96.81 84 LEU B N 1
ATOM 1657 C CA . LEU B 1 84 ? -4.73 1.433 -2.707 1 96.81 84 LEU B CA 1
ATOM 1658 C C . LEU B 1 84 ? -3.969 2.223 -1.649 1 96.81 84 LEU B C 1
ATOM 1660 O O . LEU B 1 84 ? -4.375 2.264 -0.486 1 96.81 84 LEU B O 1
ATOM 1664 N N . PRO B 1 85 ? -2.857 2.963 -1.96 1 97.25 85 PRO B N 1
ATOM 1665 C CA . PRO B 1 85 ? -2.172 3.74 -0.925 1 97.25 85 PRO B CA 1
ATOM 1666 C C . PRO B 1 85 ? -3.074 4.789 -0.279 1 97.25 85 PRO B C 1
ATOM 1668 O O . PRO B 1 85 ? -3.082 4.934 0.946 1 97.25 85 PRO B O 1
ATOM 1671 N N . ASP B 1 86 ? -3.867 5.414 -1.069 1 96.88 86 ASP B N 1
ATOM 1672 C CA . ASP B 1 86 ? -4.789 6.422 -0.558 1 96.88 86 ASP B CA 1
ATOM 1673 C C . ASP B 1 86 ? -5.84 5.793 0.352 1 96.88 86 ASP B C 1
ATOM 1675 O O . ASP B 1 86 ? -6.18 6.352 1.398 1 96.88 86 ASP B O 1
ATOM 1679 N N . ALA B 1 87 ? -6.312 4.648 -0.084 1 97.94 87 ALA B N 1
ATOM 1680 C CA . ALA B 1 87 ? -7.324 3.947 0.705 1 97.94 87 ALA B CA 1
ATOM 1681 C C . ALA B 1 87 ? -6.77 3.537 2.066 1 97.94 87 ALA B C 1
ATOM 1683 O O . ALA B 1 87 ? -7.477 3.598 3.074 1 97.94 87 ALA B O 1
ATOM 1684 N N . ILE B 1 88 ? -5.531 3.115 2.072 1 98.5 88 ILE B N 1
ATOM 1685 C CA . ILE B 1 88 ? -4.906 2.717 3.33 1 98.5 88 ILE B CA 1
ATOM 1686 C C . ILE B 1 88 ? -4.766 3.932 4.242 1 98.5 88 ILE B C 1
ATOM 1688 O O . ILE B 1 88 ? -5.008 3.842 5.449 1 98.5 88 ILE B O 1
ATOM 1692 N N . ILE B 1 89 ? -4.406 5.043 3.664 1 98.19 89 ILE B N 1
ATOM 1693 C CA . ILE B 1 89 ? -4.234 6.262 4.445 1 98.19 89 ILE B CA 1
ATOM 1694 C C . ILE B 1 89 ? -5.574 6.699 5.027 1 98.19 89 ILE B C 1
ATOM 1696 O O . ILE B 1 89 ? -5.672 7.012 6.215 1 98.19 89 ILE B O 1
ATOM 1700 N N . VAL B 1 90 ? -6.598 6.668 4.23 1 98 90 VAL B N 1
ATOM 1701 C CA . VAL B 1 90 ? -7.934 7.039 4.684 1 98 90 VAL B CA 1
ATOM 1702 C C . VAL B 1 90 ? -8.414 6.051 5.75 1 98 90 VAL B C 1
ATOM 1704 O O . VAL B 1 90 ? -8.961 6.457 6.777 1 98 90 VAL B O 1
ATOM 1707 N N . ALA B 1 91 ? -8.188 4.77 5.531 1 98.56 91 ALA B N 1
ATOM 1708 C CA . ALA B 1 91 ? -8.547 3.742 6.508 1 98.56 91 ALA B CA 1
ATOM 1709 C C . ALA B 1 91 ? -7.828 3.967 7.832 1 98.56 91 ALA B C 1
ATOM 1711 O O . ALA B 1 91 ? -8.406 3.77 8.898 1 98.56 91 ALA B O 1
ATOM 1712 N N . THR B 1 92 ? -6.57 4.352 7.719 1 98.44 92 THR B N 1
ATOM 1713 C CA . THR B 1 92 ? -5.785 4.641 8.914 1 98.44 92 THR B CA 1
ATOM 1714 C C . THR B 1 92 ? -6.422 5.773 9.711 1 98.44 92 THR B C 1
ATOM 1716 O O . THR B 1 92 ? -6.586 5.66 10.93 1 98.44 92 THR B O 1
ATOM 1719 N N . ALA B 1 93 ? -6.785 6.812 9 1 97.88 93 ALA B N 1
ATOM 1720 C CA . ALA B 1 93 ? -7.434 7.941 9.664 1 97.88 93 ALA B CA 1
ATOM 1721 C C . ALA B 1 93 ? -8.742 7.516 10.32 1 97.88 93 ALA B C 1
ATOM 1723 O O . ALA B 1 93 ? -9.031 7.914 11.453 1 97.88 93 ALA B O 1
ATOM 1724 N N . LYS B 1 94 ? -9.508 6.73 9.703 1 97.81 94 LYS B N 1
ATOM 1725 C CA . LYS B 1 94 ? -10.812 6.305 10.188 1 97.81 94 LYS B CA 1
ATOM 1726 C C . LYS B 1 94 ? -10.68 5.41 11.414 1 97.81 94 LYS B C 1
ATOM 1728 O O . LYS B 1 94 ? -11.344 5.641 12.43 1 97.81 94 LYS B O 1
ATOM 1733 N N . VAL B 1 95 ? -9.812 4.426 11.352 1 97.81 95 VAL B N 1
ATOM 1734 C CA . VAL B 1 95 ? -9.625 3.453 12.43 1 97.81 95 VAL B CA 1
ATOM 1735 C C . VAL B 1 95 ? -9.133 4.16 13.688 1 97.81 95 VAL B C 1
ATOM 1737 O O . VAL B 1 95 ? -9.539 3.822 14.797 1 97.81 95 VAL B O 1
ATOM 1740 N N . HIS B 1 96 ? -8.289 5.16 13.484 1 96.75 96 HIS B N 1
ATOM 1741 C CA . HIS B 1 96 ? -7.676 5.824 14.625 1 96.75 96 HIS B CA 1
ATOM 1742 C C . HIS B 1 96 ? -8.391 7.129 14.953 1 96.75 96 HIS B C 1
ATOM 1744 O O . HIS B 1 96 ? -7.898 7.926 15.758 1 96.75 96 HIS B O 1
ATOM 1750 N N . LYS B 1 97 ? -9.5 7.379 14.289 1 95.06 97 LYS B N 1
ATOM 1751 C CA . LYS B 1 97 ? -10.352 8.547 14.531 1 95.06 97 LYS B CA 1
ATOM 1752 C C . LYS B 1 97 ? -9.547 9.836 14.398 1 95.06 97 LYS B C 1
ATOM 1754 O O . LYS B 1 97 ? -9.617 10.703 15.273 1 95.06 97 LYS B O 1
ATOM 1759 N N . CYS B 1 98 ? -8.789 9.891 13.375 1 95.56 98 CYS B N 1
ATOM 1760 C CA . CYS B 1 98 ? -7.973 11.07 13.109 1 95.56 98 CYS B CA 1
ATOM 1761 C C . CYS B 1 98 ? -8.664 12.008 12.133 1 95.56 98 CYS B C 1
ATOM 1763 O O . CYS B 1 98 ? -9.383 11.555 11.234 1 95.56 98 CYS B O 1
ATOM 1765 N N . LEU B 1 99 ? -8.445 13.281 12.344 1 94.81 99 LEU B N 1
ATOM 1766 C CA . LEU B 1 99 ? -8.656 14.25 11.273 1 94.81 99 LEU B CA 1
ATOM 1767 C C . LEU B 1 99 ? -7.59 14.109 10.195 1 94.81 99 LEU B C 1
ATOM 1769 O O . LEU B 1 99 ? -6.391 14.141 10.492 1 94.81 99 LEU B O 1
ATOM 1773 N N . LEU B 1 100 ? -8.023 13.867 9 1 96.19 100 LEU B N 1
ATOM 1774 C CA . LEU B 1 100 ? -7.066 13.695 7.914 1 96.19 100 LEU B CA 1
ATOM 1775 C C . LEU B 1 100 ? -6.707 15.039 7.285 1 96.19 100 LEU B C 1
ATOM 1777 O O . LEU B 1 100 ? -7.566 15.711 6.711 1 96.19 100 LEU B O 1
ATOM 1781 N N . LEU B 1 101 ? -5.473 15.367 7.496 1 94.69 101 LEU B N 1
ATOM 1782 C CA . LEU B 1 101 ? -4.969 16.578 6.848 1 94.69 101 LEU B CA 1
ATOM 1783 C C . LEU B 1 101 ? -4.5 16.266 5.43 1 94.69 101 LEU B C 1
ATOM 1785 O O . LEU B 1 101 ? -3.51 15.562 5.234 1 94.69 101 LEU B O 1
ATOM 1789 N N . THR B 1 102 ? -5.254 16.75 4.484 1 94.75 102 THR B N 1
ATOM 1790 C CA . THR B 1 102 ? -4.926 16.469 3.092 1 94.75 102 THR B CA 1
ATOM 1791 C C . THR B 1 102 ? -5.391 17.594 2.18 1 94.75 102 THR B C 1
ATOM 1793 O O . THR B 1 102 ? -6.402 18.234 2.455 1 94.75 102 THR B O 1
ATOM 1796 N N . ASN B 1 103 ? -4.613 17.828 1.102 1 92.56 103 ASN B N 1
ATOM 1797 C CA . ASN B 1 103 ? -5.023 18.781 0.075 1 92.56 103 ASN B CA 1
ATOM 1798 C C . ASN B 1 103 ? -5.52 18.078 -1.182 1 92.56 103 ASN B C 1
ATOM 1800 O O . ASN B 1 103 ? -5.723 18.703 -2.219 1 92.56 103 ASN B O 1
ATOM 1804 N N . ASP B 1 104 ? -5.613 16.781 -1.103 1 93.69 104 ASP B N 1
ATOM 1805 C CA . ASP B 1 104 ? -6.145 16 -2.221 1 93.69 104 ASP B CA 1
ATOM 1806 C C . ASP B 1 104 ? -7.672 16.078 -2.256 1 93.69 104 ASP B C 1
ATOM 1808 O O . ASP B 1 104 ? -8.344 15.422 -1.451 1 93.69 104 ASP B O 1
ATOM 1812 N N . GLU B 1 105 ? -8.164 16.719 -3.24 1 93.31 105 GLU B N 1
ATOM 1813 C CA . GLU B 1 105 ? -9.602 16.938 -3.361 1 93.31 105 GLU B CA 1
ATOM 1814 C C . GLU B 1 105 ? -10.336 15.633 -3.641 1 93.31 105 GLU B C 1
ATOM 1816 O O . GLU B 1 105 ? -11.5 15.477 -3.258 1 93.31 105 GLU B O 1
ATOM 1821 N N . HIS B 1 106 ? -9.672 14.766 -4.258 1 93.88 106 HIS B N 1
ATOM 1822 C CA . HIS B 1 106 ? -10.289 13.477 -4.555 1 93.88 106 HIS B CA 1
ATOM 1823 C C . HIS B 1 106 ? -10.57 12.695 -3.273 1 93.88 106 HIS B C 1
ATOM 1825 O O . HIS B 1 106 ? -11.648 12.109 -3.123 1 93.88 106 HIS B O 1
ATOM 1831 N N . ILE B 1 107 ? -9.648 12.734 -2.377 1 95.25 107 ILE B N 1
ATOM 1832 C CA . ILE B 1 107 ? -9.82 12.07 -1.088 1 95.25 107 ILE B CA 1
ATOM 1833 C C . ILE B 1 107 ? -10.898 12.797 -0.277 1 95.25 107 ILE B C 1
ATOM 1835 O O . ILE B 1 107 ? -11.789 12.164 0.286 1 95.25 107 ILE B O 1
ATOM 1839 N N . ALA B 1 108 ? -10.852 14.094 -0.265 1 94.38 108 ALA B N 1
ATOM 1840 C CA . ALA B 1 108 ? -11.789 14.898 0.521 1 94.38 108 ALA B CA 1
ATOM 1841 C C . ALA B 1 108 ? -13.219 14.688 0.052 1 94.38 108 ALA B C 1
ATOM 1843 O O . ALA B 1 108 ? -14.148 14.625 0.867 1 94.38 108 ALA B O 1
ATOM 1844 N N . ARG B 1 109 ? -13.391 14.469 -1.173 1 93.88 109 ARG B N 1
ATOM 1845 C CA . ARG B 1 109 ? -14.727 14.359 -1.768 1 93.88 109 ARG B CA 1
ATOM 1846 C C . ARG B 1 109 ? -15.367 13.023 -1.427 1 93.88 109 ARG B C 1
ATOM 1848 O O . ARG B 1 109 ? -16.578 12.867 -1.527 1 93.88 109 ARG B O 1
ATOM 1855 N N . GLN B 1 110 ? -14.547 12.07 -1.095 1 93.69 110 GLN B N 1
ATOM 1856 C CA . GLN B 1 110 ? -15.102 10.758 -0.761 1 93.69 110 GLN B CA 1
ATOM 1857 C C . GLN B 1 110 ? -15.891 10.812 0.542 1 93.69 110 GLN B C 1
ATOM 1859 O O . GLN B 1 110 ? -16.719 9.93 0.813 1 93.69 110 GLN B O 1
ATOM 1864 N N . ASN B 1 111 ? -15.641 11.805 1.416 1 94.19 111 ASN B N 1
ATOM 1865 C CA . ASN B 1 111 ? -16.359 12.047 2.666 1 94.19 111 ASN B CA 1
ATOM 1866 C C . ASN B 1 111 ? -16.391 10.797 3.545 1 94.19 111 ASN B C 1
ATOM 1868 O O . ASN B 1 111 ? -17.438 10.445 4.086 1 94.19 111 ASN B O 1
ATOM 1872 N N . ILE B 1 112 ? -15.266 10.094 3.588 1 96 112 ILE B N 1
ATOM 1873 C CA . ILE B 1 112 ? -15.156 8.891 4.402 1 96 112 ILE B CA 1
ATOM 1874 C C . ILE B 1 112 ? -14.75 9.266 5.824 1 96 112 ILE B C 1
ATOM 1876 O O . ILE B 1 112 ? -15.242 8.672 6.793 1 96 112 ILE B O 1
ATOM 1880 N N . VAL B 1 113 ? -13.852 10.172 5.953 1 96.38 113 VAL B N 1
ATOM 1881 C CA . VAL B 1 113 ? -13.359 10.703 7.223 1 96.38 113 VAL B CA 1
ATOM 1882 C C . VAL B 1 113 ? -13.352 12.227 7.18 1 96.38 113 VAL B C 1
ATOM 1884 O O . VAL B 1 113 ? -13.453 12.82 6.105 1 96.38 113 VAL B O 1
ATOM 1887 N N . GLU B 1 114 ? -13.328 12.82 8.328 1 95.31 114 GLU B N 1
ATOM 1888 C CA . GLU B 1 114 ? -13.18 14.273 8.367 1 95.31 114 GLU B CA 1
ATOM 1889 C C . GLU B 1 114 ? -11.828 14.695 7.805 1 95.31 114 GLU B C 1
ATOM 1891 O O . GLU B 1 114 ? -10.789 14.133 8.164 1 95.31 114 GLU B O 1
ATOM 1896 N N . THR B 1 115 ? -11.914 15.586 6.867 1 95.06 115 THR B N 1
ATOM 1897 C CA . THR B 1 115 ? -10.68 16.062 6.246 1 95.06 115 THR B CA 1
ATOM 1898 C C . THR B 1 115 ? -10.523 17.578 6.445 1 95.06 115 THR B C 1
ATOM 1900 O O . THR B 1 115 ? -11.508 18.281 6.672 1 95.06 115 THR B O 1
ATOM 1903 N N . ARG B 1 116 ? -9.273 17.984 6.41 1 92.38 116 ARG B N 1
ATOM 1904 C CA . ARG B 1 116 ? -8.961 19.406 6.473 1 92.38 116 ARG B CA 1
ATOM 1905 C C . ARG B 1 116 ? -7.812 19.75 5.535 1 92.38 116 ARG B C 1
ATOM 1907 O O . ARG B 1 116 ? -6.762 19.109 5.559 1 92.38 116 ARG B O 1
ATOM 1914 N N . ALA B 1 117 ? -8.055 20.75 4.773 1 90.25 117 ALA B N 1
ATOM 1915 C CA . ALA B 1 117 ? -6.992 21.25 3.906 1 90.25 117 ALA B CA 1
ATOM 1916 C C . ALA B 1 117 ? -6.039 22.156 4.676 1 90.25 117 ALA B C 1
ATOM 1918 O O . ALA B 1 117 ? -6.426 22.766 5.672 1 90.25 117 ALA B O 1
ATOM 1919 N N . CYS B 1 118 ? -4.801 22.109 4.27 1 88 118 CYS B N 1
ATOM 1920 C CA . CYS B 1 118 ? -3.814 22.984 4.887 1 88 118 CYS B CA 1
ATOM 1921 C C . CYS B 1 118 ? -3.357 24.062 3.908 1 88 118 CYS B C 1
ATOM 1923 O O . CYS B 1 118 ? -3.088 23.781 2.742 1 88 118 CYS B O 1
ATOM 1925 N N . ALA B 1 119 ? -3.229 25.25 4.359 1 84.31 119 ALA B N 1
ATOM 1926 C CA . ALA B 1 119 ? -2.801 26.375 3.529 1 84.31 119 ALA B CA 1
ATOM 1927 C C . ALA B 1 119 ? -1.312 26.281 3.213 1 84.31 119 ALA B C 1
ATOM 1929 O O . ALA B 1 119 ? -0.501 25.984 4.09 1 84.31 119 ALA B O 1
ATOM 1930 N N . VAL B 1 120 ? -0.962 26.391 1.919 1 82.44 120 VAL B N 1
ATOM 1931 C CA . VAL B 1 120 ? 0.43 26.281 1.494 1 82.44 120 VAL B CA 1
ATOM 1932 C C . VAL B 1 120 ? 0.909 27.641 0.966 1 82.44 120 VAL B C 1
ATOM 1934 O O . VAL B 1 120 ? 0.16 28.344 0.289 1 82.44 120 VAL B O 1
ATOM 1937 N N . LYS B 1 121 ? 2.094 28.062 1.417 1 79.88 121 LYS B N 1
ATOM 1938 C CA . LYS B 1 121 ? 2.713 29.297 0.974 1 79.88 121 LYS B CA 1
ATOM 1939 C C . LYS B 1 121 ? 2.975 29.281 -0.529 1 79.88 121 LYS B C 1
ATOM 1941 O O . LYS B 1 121 ? 3.393 28.25 -1.077 1 79.88 121 LYS B O 1
ATOM 1946 N N . LYS B 1 122 ? 2.412 30.328 -1.298 1 63.88 122 LYS B N 1
ATOM 1947 C CA . LYS B 1 122 ? 2.711 30.469 -2.721 1 63.88 122 LYS B CA 1
ATOM 1948 C C . LYS B 1 122 ? 4.207 30.641 -2.953 1 63.88 122 LYS B C 1
ATOM 1950 O O . LYS B 1 122 ? 4.902 31.25 -2.131 1 63.88 122 LYS B O 1
ATOM 1955 N N . PRO B 1 123 ? 4.836 29.672 -3.811 1 58.5 123 PRO B N 1
ATOM 1956 C CA . PRO B 1 123 ? 6.227 30.031 -4.102 1 58.5 123 PRO B CA 1
ATOM 1957 C C . PRO B 1 123 ? 6.41 31.516 -4.406 1 58.5 123 PRO B C 1
ATOM 1959 O O . PRO B 1 123 ? 5.539 32.125 -5.016 1 58.5 123 PRO B O 1
ATOM 1962 N N . GLY B 1 124 ? 6.867 32.312 -3.486 1 46.5 124 GLY B N 1
ATOM 1963 C CA . GLY B 1 124 ? 7.121 33.719 -3.805 1 46.5 124 GLY B CA 1
ATOM 1964 C C . GLY B 1 124 ? 7.578 33.938 -5.234 1 46.5 124 GLY B C 1
ATOM 1965 O O . GLY B 1 124 ? 8.422 33.188 -5.738 1 46.5 124 GLY B O 1
ATOM 1966 N N . ARG B 1 125 ? 6.844 34.75 -6.152 1 36.69 125 ARG B N 1
ATOM 1967 C CA . ARG B 1 125 ? 7.492 35.406 -7.273 1 36.69 125 ARG B CA 1
ATOM 1968 C C . ARG B 1 125 ? 8.586 36.375 -6.789 1 36.69 125 ARG B C 1
ATOM 1970 O O . ARG B 1 125 ? 8.445 37 -5.742 1 36.69 125 ARG B O 1
#

Solvent-accessible surface area (backbone atoms only — not comparable to full-atom values): 13852 Å² total; per-residue (Å²): 127,81,45,37,31,24,45,33,55,67,48,52,50,33,52,75,66,66,25,47,65,62,77,79,71,88,56,48,46,31,30,36,47,66,38,52,41,53,65,70,18,44,71,85,63,46,75,65,54,48,50,52,48,52,57,54,53,71,74,34,50,70,41,70,85,40,73,68,29,46,55,42,20,25,55,47,38,50,76,40,99,57,54,67,72,56,30,42,45,53,18,43,20,53,75,66,62,20,41,29,35,39,76,52,61,71,64,54,68,62,64,80,52,60,64,40,70,70,58,64,54,70,82,78,130,128,82,45,36,30,24,45,32,55,67,47,51,50,32,53,74,67,65,26,48,63,63,76,77,72,87,55,49,46,31,30,36,46,65,38,53,41,53,63,71,18,44,72,84,63,44,72,65,54,47,50,52,49,53,56,53,54,71,73,36,48,70,41,69,87,40,72,68,29,46,54,40,20,23,57,46,38,52,76,41,99,57,56,69,71,56,30,43,45,52,18,44,20,52,74,67,62,19,41,29,33,38,78,51,63,71,64,53,70,64,64,82,53,58,62,41,71,70,58,63,54,70,80,79,129

Foldseek 3Di:
DAAEEEEDLVRLVLVLVVFFPDDDDDHAYAYEPLSLCVLCVDPPDDPVSNVSSVVSVVRHHYDYCDPQLVVQLVVCVVPDPDDSSLSSSLSSCVSVVHAYEDPDVRSCVSVSHHYDYTHTHDPDD/DAAEEEEDLVRLVLVLVVFFPDDDDDHAYAYEPLSLCVLCVDPPDDPVSNVSSVVSVVRHHYDYCDPQLVVQLVVCVVPAPDDSSLSSSLSSCVSVVHAYEDPDVRSCVSVSHHYDYTHTHDPDD

pLDDT: mean 90.54, std 11.26, range [36.56, 98.56]

Radius of gyration: 19.53 Å; Cα contacts (8 Å, |Δi|>4): 406; chains: 2; bounding box: 42×63×51 Å

Nearest PDB structures (foldseek):
  7by2-assembly1_B-2  TM=8.483E-01  e=1.525E-06  Klebsiella pneumoniae
  3zvk-assembly1_D  TM=7.807E-01  e=2.501E-06  Rickettsia felis
  2fe1-assembly1_A-2  TM=7.587E-01  e=1.726E-06  Pyrobaculum aerophilum str. IM2
  2h1c-assembly1_A  TM=7.240E-01  e=1.599E-05  Neisseria gonorrhoeae
  5sv2-assembly1_A-2  TM=6.388E-01  e=5.177E-05  Mycobacterium tuberculosis H37Rv

Organism: Turneriella parva (strain ATCC BAA-1111 / DSM 21527 / NCTC 11395 / H) (NCBI:txid869212)

Sequence (250 aa):
MVVNNLKDTNIAIYQLQNRLVNQLSEGRYFLSVISEIELLAYPGLTKTEEQNIKMLLKTLDIVPLSEAVKSETIAIKRKHQLKLPDAIIVATAKVHKCLLLTNDEHIARQNIVETRACAVKKPGRMVVNNLKDTNIAIYQLQNRLVNQLSEGRYFLSVISEIELLAYPGLTKTEEQNIKMLLKTLDIVPLSEAVKSETIAIKRKHQLKLPDAIIVATAKVHKCLLLTNDEHIARQNIVETRACAVKKPGR

InterPro domains:
  IPR002716 PIN domain [PF01850] (8-109)
  IPR029060 PIN-like domain superfamily [SSF88723] (8-110)